Protein 9MF1 (pdb70)

Organism: Homo sapiens (NCBI:txid9606)

Solvent-accessible surface area: 9883 Å² total; per-residue (Å²): 138,119,95,45,16,63,0,0,0,5,10,25,74,60,1,15,17,20,15,0,0,21,10,9,39,60,128,106,107,16,158,147,47,66,108,88,84,26,58,29,40,112,47,146,30,154,1,87,129,87,49,4,12,1,5,0,0,0,11,21,41,188,60,143,142,41,81,69,40,56,120,22,11,143,57,0,47,0,0,0,0,1,0,2,0,25,51,83,197,1,17,99,65,0,110,81,32,26,98,66,4,101,138,38,65,177,50,94,104,13,17,7,0,0,0,0,3,56,19,40,70,158,180,104,87,96,0,69,109,112,55,0,54,44,5,4,158,112,37,105,19,37,24,43,23,0,0,3,27,136,54,112,129,1,50,61,0,0,43,14,0,0,105,50,6,23,114,94,73,131,93,60,83,117,73,166,132,125

Sequence (178 aa):
LSREYKLVMLGAGGVGKSAMTMQFISHRFPEDHDPTIEDAYKIRIRIDDEPANLDILDTAGQAEFTAMRDQYMRAGEGFIICYSITDRRSFHEEVREFKQLIYRVRRTDDTPVVLVGNKSDLKQLRQVTKEEGLALAREFSCPFFETSAAYRYYIDDVFHALVREIRRKEKEAVLAMEK

Secondary structure (DSSP, 8-state):
--SEEEEEEEE-TTSSHHHHHHHHHHS---SS--TT--EEEEEEEEETTEEEEEEEEE---S-S--HHHHHHHHH-SEEEEEEETT-HHHHHHHHHHHHHHHHHHS-S-S-EEEEEE-TT-GGG--S-HHHHHHHHHHHT--EEE-BTTTTBSHHHHHHHHHHHHHHHHHHHHHHHH-

Radius of gyration: 15.67 Å; Cα contacts (8 Å, |Δi|>4): 318; chains: 1; bounding box: 30×40×47 Å

B-factor: mean 38.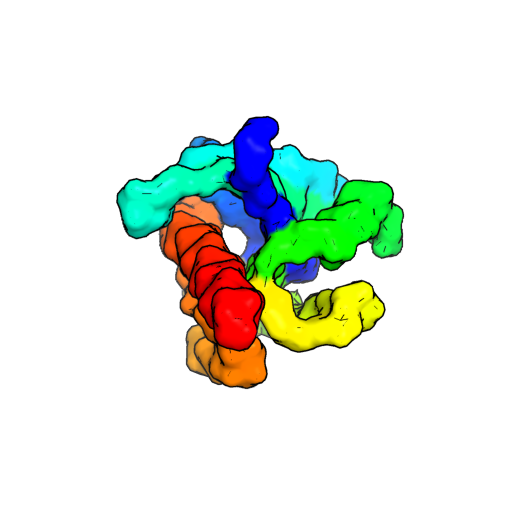15, std 15.59, range [15.24, 119.91]

Nearest PDB structures (foldseek):
  5wds-assembly1_A  TM=9.841E-01  e=2.269E-24  Choanoflagellata
  2ery-assembly2_B  TM=9.555E-01  e=2.517E-23  Homo sapiens
  1u90-assembly2_B  TM=9.621E-01  e=6.776E-22  Saguinus oedipus
  2fn4-assembly1_A  TM=9.456E-01  e=8.729E-22  Homo sapiens
  8fji-assembly1_B  TM=9.510E-01  e=1.056E-21  Homo sapiens

InterPro domains:
  IPR001806 Small GTPase [PF00071] (23-183)
  IPR001806 Small GTPase [PS51421] (17-219)
  IPR001806 Small GTPase [SM00174] (24-185)
  IPR005225 Small GTP-binding domain [TIGR00231] (20-176)
  IPR020849 Small GTPase, Ras-type [PTHR24070] (21-198)
  IPR027417 P-loop containing nucleoside triphosphate hydrolase [G3DSA:3.40.50.300] (18-190)
  IPR027417 P-loop containing nucleoside triphosphate hydrolase [SSF52540] (20-205)

GO terms:
  GO:0005525 GTP binding (F, IDA)
  GO:0003924 GTPase activity (F, IDA)
  GO:0007265 Ras protein signal transduction (P, IDA)
  GO:0005516 calmodulin binding (F, TAS)
  GO:0007165 signal transduction (P, TAS)
  GO:0005515 protein binding (F, IPI)

Structure (mmCIF, N/CA/C/O backbone):
data_9MF1
#
_entry.id   9MF1
#
_cell.length_a   35.577
_cell.length_b   66.155
_cell.length_c   124.717
_cell.angle_alpha   90.00
_cell.angle_beta   90.00
_cell.angle_gamma   90.00
#
_symmetry.space_group_name_H-M   'P 2 21 21'
#
loop_
_entity.id
_entity.type
_entity.pdbx_description
1 polymer 'GTP-binding protein Rit1'
2 non-polymer "GUANOSINE-5'-DIPHOSPHATE"
3 non-polymer 'MAGNESIUM ION'
4 non-polymer GLYCEROL
5 water water
#
loop_
_atom_site.group_PDB
_atom_site.id
_atom_site.type_symbol
_atom_site.label_atom_id
_atom_site.label_alt_id
_atom_site.label_comp_id
_atom_site.label_asym_id
_atom_site.label_entity_id
_atom_site.label_seq_id
_atom_site.pdbx_PDB_ins_code
_atom_site.Cartn_x
_atom_site.Cartn_y
_atom_site.Cartn_z
_atom_site.occupancy
_atom_site.B_iso_or_equiv
_atom_site.auth_seq_id
_atom_site.auth_comp_id
_atom_site.auth_asym_id
_atom_site.auth_atom_id
_atom_site.pdbx_PDB_model_num
ATOM 1 N N . LEU A 1 18 ? -8.140 41.154 -21.201 1.00 84.04 18 LEU A N 1
ATOM 2 C CA . LEU A 1 18 ? -8.678 39.986 -20.512 1.00 85.20 18 LEU A CA 1
ATOM 3 C C .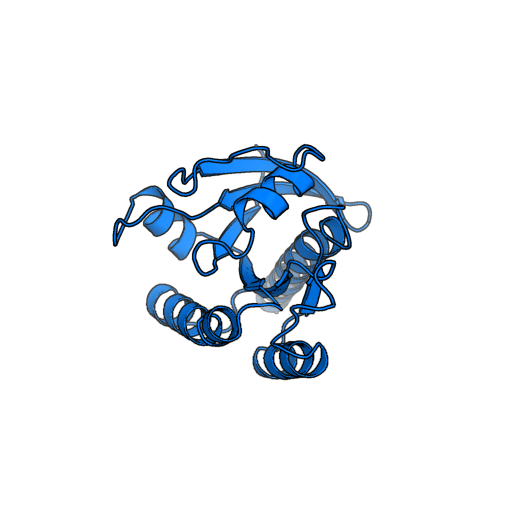 LEU A 1 18 ? -8.094 39.831 -19.113 1.00 85.86 18 LEU A C 1
ATOM 4 O O . LEU A 1 18 ? -7.364 38.877 -18.839 1.00 90.46 18 LEU A O 1
ATOM 9 N N . SER A 1 19 ? -8.425 40.779 -18.239 1.00 87.66 19 SER A N 1
ATOM 10 C CA . SER A 1 19 ? -8.022 40.760 -16.826 1.00 76.23 19 SER A CA 1
ATOM 11 C C . SER A 1 19 ? -6.494 40.710 -16.782 1.00 67.60 19 SER A C 1
ATOM 12 O O . SER A 1 19 ? -5.843 41.546 -17.427 1.00 84.09 19 SER A O 1
ATOM 15 N N . ARG A 1 20 ? -5.889 39.772 -16.057 1.00 55.13 20 ARG A N 1
ATOM 16 C CA . ARG A 1 20 ? -4.438 39.646 -15.962 1.00 46.08 20 ARG A CA 1
ATOM 17 C C . ARG A 1 20 ? -4.018 38.390 -16.717 1.00 46.03 20 ARG A C 1
ATOM 18 O O . ARG A 1 20 ? -4.217 37.271 -16.232 1.00 59.18 20 ARG A O 1
ATOM 26 N N . GLU A 1 21 ? -3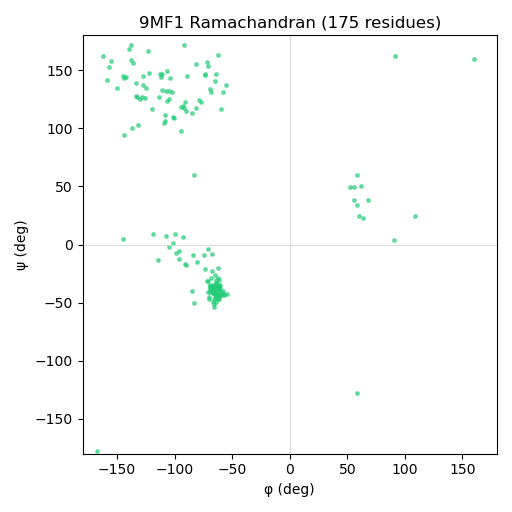.444 38.577 -17.902 1.00 23.11 21 GLU A N 1
ATOM 27 C CA . GLU A 1 21 ? -3.061 37.465 -18.759 1.00 31.88 21 GLU A CA 1
ATOM 28 C C . GLU A 1 21 ? -1.643 37.006 -18.443 1.00 28.68 21 GLU A C 1
ATOM 29 O O . GLU A 1 21 ? -0.775 37.816 -18.106 1.00 37.18 21 GLU A O 1
ATOM 35 N N . TYR A 1 22 ? -1.419 35.698 -18.550 1.00 34.91 22 TYR A N 1
ATOM 36 C CA . TYR A 1 22 ? -0.092 35.107 -18.412 1.00 36.21 22 TYR A CA 1
ATOM 37 C C . TYR A 1 22 ? 0.440 34.820 -19.812 1.00 31.16 22 TYR A C 1
ATOM 38 O O . TYR A 1 22 ? -0.051 33.915 -20.495 1.00 25.24 22 TYR A O 1
ATOM 47 N N . LYS A 1 23 ? 1.435 35.592 -20.241 1.00 31.18 23 LYS A N 1
ATOM 48 C CA . LYS A 1 23 ? 2.063 35.371 -21.538 1.00 31.86 23 LYS A CA 1
ATOM 49 C C . LYS A 1 23 ? 3.012 34.181 -21.448 1.00 28.30 23 LYS A C 1
ATOM 50 O O . LYS A 1 23 ? 3.933 34.175 -20.625 1.00 30.46 23 LYS A O 1
ATOM 56 N N . LEU A 1 24 ? 2.782 33.176 -22.291 1.00 27.88 24 LEU A N 1
ATOM 57 C CA . LEU A 1 24 ? 3.609 31.982 -22.356 1.00 25.91 24 LEU A CA 1
ATOM 58 C C . LEU A 1 24 ? 4.156 31.827 -23.767 1.00 34.45 24 LEU A C 1
ATOM 59 O O . LEU A 1 24 ? 3.505 32.201 -24.747 1.00 28.55 24 LEU A O 1
ATOM 64 N N . VAL A 1 25 ? 5.360 31.270 -23.866 1.00 32.73 25 VAL A N 1
ATOM 65 C CA . VAL A 1 25 ? 6.064 31.150 -25.137 1.00 30.78 25 VAL A CA 1
ATOM 66 C C . VAL A 1 25 ? 6.450 29.694 -25.358 1.00 26.75 25 VAL A C 1
ATOM 67 O O . VAL A 1 25 ? 7.090 29.077 -24.497 1.00 20.09 25 VAL A O 1
ATOM 71 N N . MET A 1 26 ? 6.064 29.150 -26.509 1.00 25.08 26 MET A N 1
ATOM 72 C CA . MET A 1 26 ? 6.477 27.812 -26.912 1.00 23.28 26 MET A CA 1
ATOM 73 C C . MET A 1 26 ? 7.780 27.913 -27.695 1.00 23.92 26 MET A C 1
ATOM 74 O O . MET A 1 26 ? 7.813 28.502 -28.780 1.00 23.18 26 MET A O 1
ATOM 79 N N . LEU A 1 27 ? 8.848 27.348 -27.144 1.00 25.00 27 LEU A N 1
ATOM 80 C CA . LEU A 1 27 ? 10.146 27.317 -27.798 1.00 28.59 27 LEU A CA 1
ATOM 81 C C . LEU A 1 27 ? 10.507 25.885 -28.168 1.00 24.88 27 LEU A C 1
ATOM 82 O O . LEU A 1 27 ? 10.154 24.935 -27.464 1.00 25.88 27 LEU A O 1
ATOM 87 N N . GLY A 1 28 ? 11.210 25.740 -29.279 1.00 22.12 28 GLY A N 1
ATOM 88 C CA . GLY A 1 28 ? 11.640 24.433 -29.726 1.00 21.64 28 GLY A CA 1
ATOM 89 C C . GLY A 1 28 ? 11.981 24.438 -31.193 1.00 25.91 28 GLY A C 1
ATOM 90 O O . GLY A 1 28 ? 11.558 25.304 -31.961 1.00 25.76 28 GLY A O 1
ATOM 91 N N . ALA A 1 29 ? 12.766 23.436 -31.584 1.00 21.91 29 ALA A N 1
ATOM 92 C CA . ALA A 1 29 ? 13.154 23.277 -32.976 1.00 25.16 29 ALA A CA 1
ATOM 93 C C . ALA A 1 29 ? 11.930 23.044 -33.856 1.00 29.88 29 ALA A C 1
ATOM 94 O O . ALA A 1 29 ? 10.840 22.709 -33.382 1.00 39.35 29 ALA A O 1
ATOM 96 N N . GLY A 1 30 ? 12.124 23.226 -35.159 1.00 28.37 30 GLY A N 1
ATOM 97 C CA . GLY A 1 30 ? 11.047 22.983 -36.102 1.00 22.77 30 GLY A CA 1
ATOM 98 C C . GLY A 1 30 ? 10.731 21.503 -36.188 1.00 36.97 30 GLY A C 1
ATOM 99 O O . GLY A 1 30 ? 11.635 20.663 -36.283 1.00 29.16 30 GLY A O 1
ATOM 100 N N . GLY A 1 31 ? 9.443 21.172 -36.142 1.00 24.72 31 GLY A N 1
ATOM 101 C CA . GLY A 1 31 ? 9.000 19.803 -36.291 1.00 22.63 31 GLY A CA 1
ATOM 102 C C . GLY A 1 31 ? 8.887 19.007 -35.010 1.00 23.51 31 GLY A C 1
ATOM 103 O O . GLY A 1 31 ? 8.583 17.809 -35.075 1.00 28.06 31 GLY A O 1
ATOM 104 N N . VAL A 1 32 ? 9.116 19.623 -33.847 1.00 21.28 32 VAL A N 1
ATOM 105 C CA . VAL A 1 32 ? 9.016 18.883 -32.592 1.00 20.17 32 VAL A CA 1
ATOM 106 C C . VAL A 1 32 ? 7.575 18.736 -32.121 1.00 30.34 32 VAL A C 1
ATOM 107 O O . VAL A 1 32 ? 7.302 17.913 -31.237 1.00 23.04 32 VAL A O 1
ATOM 111 N N . GLY A 1 33 ? 6.649 19.502 -32.680 1.00 29.71 33 GLY A N 1
ATOM 112 C CA . GLY A 1 33 ? 5.254 19.423 -32.321 1.00 26.26 33 GLY A CA 1
ATOM 113 C C . GLY A 1 33 ? 4.704 20.595 -31.526 1.00 35.83 33 GLY A C 1
ATOM 114 O O . GLY A 1 33 ? 3.711 20.414 -30.811 1.00 25.25 33 GLY A O 1
ATOM 115 N N . LYS A 1 34 ? 5.309 21.783 -31.630 1.00 33.68 34 LYS A N 1
ATOM 116 C CA . LYS A 1 34 ? 4.842 22.925 -30.849 1.00 26.66 34 LYS A CA 1
ATOM 117 C C . LYS A 1 34 ? 3.412 23.303 -31.219 1.00 31.02 34 LYS A C 1
ATOM 118 O O . LYS A 1 34 ? 2.587 23.578 -30.339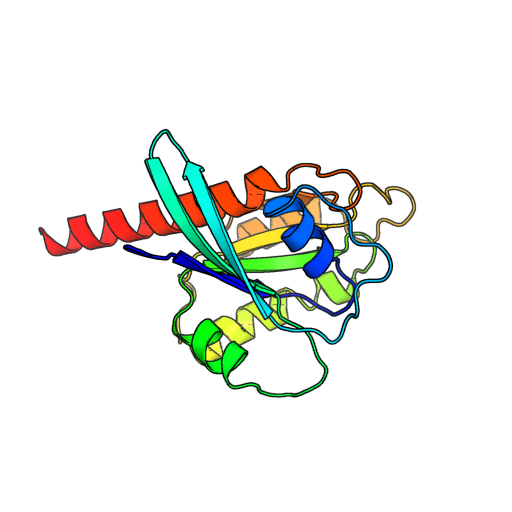 1.00 21.55 34 LYS A O 1
ATOM 124 N N . SER A 1 35 ? 3.095 23.315 -32.516 1.00 22.36 35 SER A N 1
ATOM 125 C CA . SER A 1 35 ? 1.741 23.659 -32.936 1.00 28.26 35 SER A CA 1
ATOM 126 C C . SER A 1 35 ? 0.744 22.578 -32.534 1.00 30.72 35 SER A C 1
ATOM 127 O O . SER A 1 35 ? -0.376 22.886 -32.109 1.00 28.17 35 SER A O 1
ATOM 130 N N . ALA A 1 36 ? 1.132 21.306 -32.658 1.00 27.26 36 ALA A N 1
ATOM 131 C CA . ALA A 1 36 ? 0.232 20.217 -32.292 1.00 26.96 36 ALA A CA 1
ATOM 132 C C . ALA A 1 36 ? -0.119 20.265 -30.809 1.00 32.31 36 ALA A C 1
ATOM 133 O O . ALA A 1 36 ? -1.290 20.131 -30.432 1.00 27.76 36 ALA A O 1
ATOM 135 N N . MET A 1 37 ? 0.887 20.460 -29.948 1.00 26.62 37 MET A N 1
ATOM 136 C CA . MET A 1 37 ? 0.623 20.574 -28.515 1.00 26.68 37 MET A CA 1
ATOM 137 C C . MET A 1 37 ? -0.265 21.771 -28.203 1.00 27.86 37 MET A C 1
ATOM 138 O O . MET A 1 37 ? -1.146 21.690 -27.339 1.00 31.42 37 MET A O 1
ATOM 143 N N . THR A 1 38 ? -0.043 22.894 -28.889 1.00 20.87 38 THR A N 1
ATOM 144 C CA . THR A 1 38 ? -0.834 24.093 -2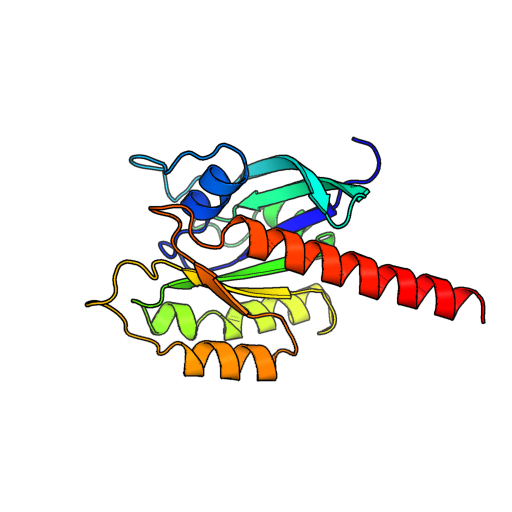8.631 1.00 26.70 38 THR A CA 1
ATOM 145 C C . THR A 1 38 ? -2.290 23.889 -29.034 1.00 28.92 38 THR A C 1
ATOM 146 O O . THR A 1 38 ? -3.207 24.173 -28.252 1.00 25.70 38 THR A O 1
ATOM 150 N N . MET A 1 39 ? -2.522 23.395 -30.254 1.00 26.59 39 MET A N 1
ATOM 151 C CA . MET A 1 39 ? -3.889 23.167 -30.712 1.00 28.54 39 MET A CA 1
ATOM 152 C C . MET A 1 39 ? -4.599 22.137 -29.842 1.00 29.52 39 MET A C 1
ATOM 153 O O . MET A 1 39 ? -5.800 22.262 -29.577 1.00 32.33 39 MET A O 1
ATOM 158 N N . GLN A 1 40 ? -3.872 21.113 -29.386 1.00 23.24 40 GLN A N 1
ATOM 159 C CA . GLN A 1 40 ? -4.472 20.116 -28.504 1.00 29.92 40 GLN A CA 1
ATOM 160 C C . GLN A 1 40 ? -4.846 20.725 -27.161 1.00 34.51 40 GLN A C 1
ATOM 161 O O . GLN A 1 40 ? -5.892 20.393 -26.589 1.00 33.73 40 GLN A O 1
ATOM 167 N N . PHE A 1 41 ? -4.006 21.623 -26.645 1.00 30.37 41 PHE A N 1
ATOM 168 C CA . PHE A 1 41 ? -4.293 22.258 -25.365 1.00 32.30 41 PHE A CA 1
ATOM 169 C C . PHE A 1 41 ? -5.535 23.137 -25.447 1.00 30.77 41 PHE A C 1
ATOM 170 O O . PHE A 1 41 ? -6.416 23.067 -24.583 1.00 31.92 41 PHE A O 1
ATOM 178 N N . ILE A 1 42 ? -5.628 23.965 -26.488 1.00 21.70 42 ILE A N 1
ATOM 179 C CA . ILE A 1 42 ? -6.675 24.978 -26.546 1.00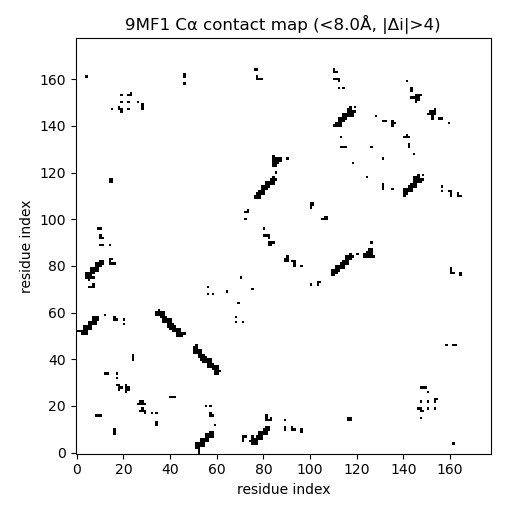 28.37 42 ILE A CA 1
ATOM 180 C C . ILE A 1 42 ? -7.953 24.498 -27.226 1.00 39.33 42 ILE A C 1
ATOM 181 O O . ILE A 1 42 ? -9.008 25.120 -27.040 1.00 30.75 42 ILE A O 1
ATOM 186 N N . SER A 1 43 ? -7.899 23.413 -28.000 1.00 28.26 43 SER A N 1
ATOM 187 C CA . SER A 1 43 ? -9.069 22.984 -28.753 1.00 34.47 43 SER A CA 1
ATOM 188 C C . SER A 1 43 ? -9.220 21.474 -28.882 1.00 29.82 43 SER A C 1
ATOM 189 O O . SER A 1 43 ? -10.134 21.031 -29.585 1.00 37.93 43 SER A O 1
ATOM 192 N N . HIS A 1 44 ? -8.365 20.675 -28.239 1.00 39.43 44 HIS A N 1
ATOM 193 C CA . HIS A 1 44 ? -8.481 19.213 -28.256 1.00 39.84 44 HIS A CA 1
ATOM 194 C C . HIS A 1 44 ? -8.486 18.666 -29.682 1.00 35.33 44 HIS A C 1
ATOM 195 O O . HIS A 1 44 ? -9.208 17.720 -30.002 1.00 42.08 44 HIS A O 1
ATOM 202 N N . ARG A 1 45 ? -7.673 19.265 -30.548 1.00 37.62 45 ARG A N 1
ATOM 203 C CA . ARG A 1 45 ? -7.611 18.875 -31.949 1.00 41.83 45 ARG A CA 1
ATOM 204 C C . ARG A 1 45 ? -6.161 18.652 -32.349 1.00 50.50 45 ARG A C 1
ATOM 205 O O . ARG A 1 45 ? -5.316 19.530 -32.152 1.00 43.89 45 ARG A O 1
ATOM 213 N N . PHE A 1 46 ? -5.875 17.468 -32.891 1.00 50.57 46 PHE A N 1
ATOM 214 C CA . PHE A 1 46 ? -4.562 17.179 -33.450 1.00 38.79 46 PHE A CA 1
ATOM 215 C C . PHE A 1 46 ? -4.541 17.680 -34.887 1.00 38.23 46 PHE A C 1
ATOM 216 O O . PHE A 1 46 ? -5.273 17.138 -35.729 1.00 51.80 46 PHE A O 1
ATOM 224 N N . PRO A 1 47 ? -3.743 18.696 -35.213 1.00 47.17 47 PRO A N 1
ATOM 225 C CA . PRO A 1 47 ? -3.858 19.333 -36.529 1.00 46.17 47 PRO A CA 1
ATOM 226 C C . PRO A 1 47 ? -3.505 18.388 -37.666 1.00 61.51 47 PRO A C 1
ATOM 227 O O . PRO A 1 47 ? -2.642 17.517 -37.541 1.00 60.69 47 PRO A O 1
ATOM 231 N N . GLU A 1 48 ? -4.194 18.574 -38.789 1.00 67.23 48 GLU A N 1
ATOM 232 C CA . GLU A 1 48 ? -3.925 17.857 -40.030 1.00 59.70 48 GLU A CA 1
ATOM 233 C C . GLU A 1 48 ? -3.288 18.841 -41.004 1.00 73.50 48 GLU A C 1
ATOM 234 O O . GLU A 1 48 ? -3.949 19.777 -41.469 1.00 92.32 48 GLU A O 1
ATOM 240 N N . ASP A 1 49 ? -2.004 18.633 -41.301 1.00 64.50 49 ASP A N 1
ATOM 241 C CA . ASP A 1 49 ? -1.244 19.477 -42.224 1.00 69.42 49 ASP A CA 1
ATOM 242 C C . ASP A 1 49 ? -1.226 20.933 -41.752 1.00 63.68 49 ASP A C 1
ATOM 243 O O . ASP A 1 49 ? -1.676 21.850 -42.444 1.00 70.98 49 ASP A O 1
ATOM 248 N N . HIS A 1 50 ? -0.693 21.129 -40.548 1.00 56.82 50 HIS A N 1
ATOM 249 C CA . HIS A 1 50 ? -0.529 22.468 -39.997 1.00 58.88 50 HIS A CA 1
ATOM 250 C C . HIS A 1 50 ? 0.703 23.117 -40.617 1.00 64.59 50 HIS A C 1
ATOM 251 O O . HIS A 1 50 ? 1.804 22.559 -40.552 1.00 58.06 50 HIS A O 1
ATOM 258 N N . ASP A 1 51 ? 0.513 24.284 -41.219 1.00 55.64 51 ASP A N 1
ATOM 259 C CA . ASP A 1 51 ? 1.596 25.004 -41.875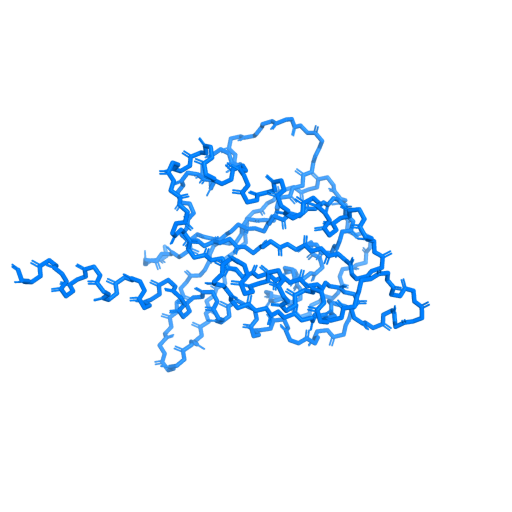 1.00 47.77 51 ASP A CA 1
ATOM 260 C C . ASP A 1 51 ? 2.699 25.318 -40.869 1.00 44.78 51 ASP A C 1
ATOM 261 O O . ASP A 1 51 ? 2.457 26.066 -39.910 1.00 56.05 51 ASP A O 1
ATOM 266 N N . PRO A 1 52 ? 3.910 24.780 -41.045 1.00 49.26 52 PRO A N 1
ATOM 267 C CA . PRO A 1 52 ? 4.972 24.992 -40.048 1.00 47.75 52 PRO A CA 1
ATOM 268 C C . PRO A 1 52 ? 5.529 26.407 -40.011 1.00 39.32 52 PRO A C 1
ATOM 269 O O . PRO A 1 52 ? 6.370 26.693 -39.152 1.00 48.02 52 PRO A O 1
ATOM 273 N N . THR A 1 53 ? 5.097 27.302 -40.901 1.00 43.45 53 THR A N 1
ATOM 274 C CA . THR A 1 53 ? 5.598 28.670 -40.921 1.00 41.53 53 THR A CA 1
ATOM 275 C C . THR A 1 53 ? 4.700 29.654 -40.180 1.00 50.52 53 THR A C 1
ATOM 276 O O . THR A 1 53 ? 5.078 30.820 -40.034 1.00 43.38 53 THR A O 1
ATOM 280 N N . ILE A 1 54 ? 3.534 29.221 -39.709 1.00 38.00 54 ILE A N 1
ATOM 281 C CA . ILE A 1 54 ? 2.593 30.123 -39.052 1.00 37.87 54 ILE A CA 1
ATOM 282 C C . ILE A 1 54 ? 3.002 30.322 -37.600 1.00 38.68 54 ILE A C 1
ATOM 283 O O . ILE A 1 54 ? 3.020 29.373 -36.809 1.00 38.57 54 ILE A O 1
ATOM 288 N N . GLU A 1 55 ? 3.331 31.560 -37.250 1.00 33.01 55 GLU A N 1
ATOM 289 C CA . GLU A 1 55 ? 3.543 31.966 -35.869 1.00 32.60 55 GLU A CA 1
ATOM 290 C C . GLU A 1 55 ? 2.338 32.778 -35.417 1.00 36.17 55 GLU A C 1
ATOM 291 O O . GLU A 1 55 ? 1.894 33.682 -36.132 1.00 31.54 55 GLU A O 1
ATOM 297 N N . ASP A 1 56 ? 1.804 32.451 -34.242 1.00 25.99 56 ASP A N 1
ATOM 298 C CA . ASP A 1 56 ? 0.622 33.144 -33.751 1.00 35.03 56 ASP A CA 1
ATOM 299 C C . ASP A 1 56 ? 0.477 32.901 -32.258 1.00 35.90 56 ASP A C 1
ATOM 300 O O . ASP A 1 56 ? 1.068 31.973 -31.698 1.00 29.74 56 ASP A O 1
ATOM 305 N N . ALA A 1 57 ? -0.316 33.758 -31.622 1.00 25.80 57 ALA A N 1
ATOM 306 C CA . ALA A 1 57 ? -0.619 33.666 -30.203 1.00 26.30 57 ALA A CA 1
ATOM 307 C C . ALA A 1 57 ? -2.080 33.274 -30.015 1.00 33.13 57 ALA A C 1
ATOM 308 O O . ALA A 1 57 ? -2.949 33.651 -30.807 1.00 22.03 57 ALA A O 1
ATOM 310 N N . TYR A 1 58 ? -2.345 32.507 -28.959 1.00 33.40 58 TYR A N 1
ATOM 311 C CA . TYR A 1 58 ? -3.661 31.935 -28.715 1.00 28.38 58 TYR A CA 1
ATOM 312 C C . TYR A 1 58 ? -4.052 32.141 -27.260 1.00 32.62 58 TYR A C 1
ATOM 313 O O . TYR A 1 58 ? -3.225 31.987 -26.357 1.00 29.64 58 TYR A O 1
ATOM 322 N N . LYS A 1 59 ? -5.317 32.486 -27.041 1.00 28.86 59 LYS A N 1
ATOM 323 C CA . LYS A 1 59 ? -5.838 32.765 -25.711 1.00 29.05 59 LYS A CA 1
ATOM 324 C C . LYS A 1 59 ? -6.678 31.596 -25.213 1.00 31.99 59 LYS A C 1
ATOM 325 O O . LYS A 1 59 ? -7.400 30.960 -25.987 1.00 29.61 59 LYS A O 1
ATOM 331 N N . ILE A 1 60 ? -6.579 31.319 -23.917 1.00 23.15 60 ILE A N 1
ATOM 332 C CA . ILE A 1 60 ? -7.364 30.260 -23.296 1.00 33.15 60 ILE A CA 1
ATOM 333 C C . ILE A 1 60 ? -7.438 30.544 -21.804 1.00 28.08 60 ILE A C 1
ATOM 334 O O . ILE A 1 60 ? -6.472 31.013 -21.196 1.00 24.86 60 ILE A O 1
ATOM 339 N N . ARG A 1 61 ? -8.602 30.278 -21.223 1.00 28.66 61 ARG A N 1
ATOM 340 C CA . ARG A 1 61 ? -8.827 30.426 -19.793 1.00 28.02 61 ARG A CA 1
ATOM 341 C C . ARG A 1 61 ? -8.996 29.043 -19.181 1.00 30.85 61 ARG A C 1
ATOM 342 O O . ARG A 1 61 ? -9.738 28.211 -19.713 1.00 33.95 61 ARG A O 1
ATOM 350 N N . ILE A 1 62 ? -8.301 28.805 -18.069 1.00 32.39 62 ILE A N 1
ATOM 351 C CA . ILE A 1 62 ? -8.253 27.506 -17.405 1.00 23.66 62 ILE A CA 1
ATOM 352 C C . ILE A 1 62 ? -8.307 27.696 -15.892 1.00 36.58 62 ILE A C 1
ATOM 353 O O . ILE A 1 62 ? -8.187 28.808 -15.377 1.00 39.14 62 ILE A O 1
ATOM 358 N N . ARG A 1 63 ? -8.508 26.586 -15.180 1.00 37.25 63 ARG A N 1
ATOM 359 C CA . ARG A 1 63 ? -8.533 26.561 -13.719 1.00 43.45 63 ARG A CA 1
ATOM 360 C C . ARG A 1 63 ? -7.430 25.635 -13.222 1.00 48.77 63 ARG A C 1
ATOM 361 O O . ARG A 1 63 ? -7.459 24.432 -13.501 1.00 57.86 63 ARG A O 1
ATOM 369 N N . ILE A 1 64 ? -6.458 26.194 -12.503 1.00 56.18 64 ILE A N 1
ATOM 370 C CA . ILE A 1 64 ? -5.446 25.420 -11.788 1.00 33.84 64 ILE A CA 1
ATOM 371 C C . ILE A 1 64 ? -5.653 25.628 -10.295 1.00 48.71 64 ILE A C 1
ATOM 372 O O . ILE A 1 64 ? -5.707 26.771 -9.825 1.00 53.62 64 ILE A O 1
ATOM 377 N N . ASP A 1 65 ? -5.760 24.523 -9.556 1.00 47.20 65 ASP A N 1
ATOM 378 C CA . ASP A 1 65 ? -5.914 24.543 -8.101 1.00 45.51 65 ASP A CA 1
ATOM 379 C C . ASP A 1 65 ? -7.065 25.455 -7.682 1.00 46.16 65 ASP A C 1
ATOM 380 O O . ASP A 1 65 ? -6.927 26.317 -6.810 1.00 50.76 65 ASP A O 1
ATOM 385 N N . ASP A 1 66 ? -8.214 25.260 -8.332 1.00 57.69 66 ASP A N 1
ATOM 386 C CA . ASP A 1 66 ? -9.451 25.990 -8.054 1.00 58.25 66 ASP A CA 1
ATOM 387 C C . ASP A 1 66 ? -9.305 27.497 -8.249 1.00 46.79 66 ASP A C 1
ATOM 388 O O . ASP A 1 66 ? -10.055 28.276 -7.652 1.00 66.83 66 ASP A O 1
ATOM 393 N N . GLU A 1 67 ? -8.355 27.933 -9.074 1.00 48.27 67 GLU A N 1
ATOM 394 C CA . GLU A 1 67 ? -8.167 29.350 -9.345 1.00 45.51 67 GLU A CA 1
ATOM 395 C C . GLU A 1 67 ? -8.013 29.548 -10.848 1.00 40.45 67 GLU A C 1
ATOM 396 O O . GLU A 1 67 ? -7.179 28.876 -11.480 1.00 33.84 67 GLU A O 1
ATOM 402 N N . PRO A 1 68 ? -8.786 30.442 -11.454 1.00 45.35 68 PRO A N 1
ATOM 403 C CA . PRO A 1 68 ? -8.707 30.632 -12.904 1.00 34.30 68 PRO A CA 1
ATOM 404 C C . PRO A 1 68 ? -7.541 31.525 -13.307 1.00 33.04 68 PRO A C 1
ATOM 405 O O . PRO A 1 68 ? -7.055 32.357 -12.538 1.00 36.67 68 PRO A O 1
ATOM 409 N N . ALA A 1 69 ? -7.102 31.335 -14.550 1.00 27.91 69 ALA A N 1
ATOM 410 C CA . ALA A 1 69 ? -6.000 32.107 -15.110 1.00 33.79 69 ALA A CA 1
ATOM 411 C C . ALA A 1 69 ? -6.197 32.240 -16.612 1.00 36.65 69 ALA A C 1
ATOM 412 O O . ALA A 1 69 ? -6.522 31.259 -17.286 1.00 30.53 69 ALA A O 1
ATOM 414 N N . ASN A 1 70 ? -6.007 33.451 -17.128 1.00 35.12 70 ASN A N 1
ATOM 415 C CA . ASN A 1 70 ? -6.077 33.702 -18.562 1.00 27.56 70 ASN A CA 1
ATOM 416 C C . ASN A 1 70 ? -4.683 33.548 -19.154 1.00 37.24 70 ASN A C 1
ATOM 417 O O . ASN A 1 70 ? -3.743 34.225 -18.724 1.00 35.46 70 ASN A O 1
ATOM 422 N N . LEU A 1 71 ? -4.547 32.658 -20.130 1.00 28.71 71 LEU A N 1
ATOM 423 C CA . LEU A 1 71 ? -3.264 32.381 -20.754 1.00 32.48 71 LEU A CA 1
ATOM 424 C C . LEU A 1 71 ? -3.214 32.988 -22.150 1.00 34.89 71 LEU A C 1
ATOM 425 O O . LEU A 1 71 ? -4.234 33.111 -22.834 1.00 30.54 71 LEU A O 1
ATOM 430 N N . ASP A 1 72 ? -2.005 33.371 -22.557 1.00 26.34 72 ASP A N 1
ATOM 431 C CA . ASP A 1 72 ? -1.737 33.940 -23.878 1.00 32.11 72 ASP A CA 1
ATOM 432 C C . ASP A 1 72 ? -0.457 33.273 -24.372 1.00 31.37 72 ASP A C 1
ATOM 433 O O . ASP A 1 72 ? 0.644 33.656 -23.966 1.00 24.89 72 ASP A O 1
ATOM 438 N N . ILE A 1 73 ? -0.605 32.280 -25.246 1.00 25.88 73 ILE A N 1
ATOM 439 C CA . ILE A 1 73 ? 0.470 31.359 -25.602 1.00 30.67 73 ILE A CA 1
ATOM 440 C C . ILE A 1 73 ? 0.956 31.688 -27.006 1.00 35.25 73 ILE A C 1
ATOM 441 O O . ILE A 1 73 ? 0.168 31.682 -27.959 1.00 28.37 73 ILE A O 1
ATOM 446 N N . LEU A 1 74 ? 2.255 31.955 -27.141 1.00 24.21 74 LEU A N 1
ATOM 447 C CA . LEU A 1 74 ? 2.860 32.216 -28.441 1.00 24.04 74 LEU A CA 1
ATOM 448 C C . LEU A 1 74 ? 3.434 30.922 -29.002 1.00 26.59 74 LEU A C 1
ATOM 449 O O . LEU A 1 74 ? 4.343 30.328 -28.409 1.00 26.25 74 LEU A O 1
ATOM 454 N N . ASP A 1 75 ? 2.910 30.496 -30.147 1.00 19.70 75 ASP A N 1
ATOM 455 C CA . ASP A 1 75 ? 3.423 29.328 -30.856 1.00 27.61 75 ASP A CA 1
ATOM 456 C C . ASP A 1 75 ? 4.427 29.827 -31.887 1.00 30.94 75 ASP A C 1
ATOM 457 O O . ASP A 1 75 ? 4.048 30.268 -32.975 1.00 27.38 75 ASP A O 1
ATOM 462 N N . THR A 1 76 ? 5.711 29.765 -31.541 1.00 20.74 76 THR A N 1
ATOM 463 C CA . THR A 1 76 ? 6.748 30.300 -32.412 1.00 26.30 76 THR A CA 1
ATOM 464 C C . THR A 1 76 ? 6.961 29.393 -33.618 1.00 31.56 76 THR A C 1
ATOM 465 O O . THR A 1 76 ? 6.833 28.169 -33.535 1.00 27.09 76 THR A O 1
ATOM 469 N N . ALA A 1 77 ? 7.296 30.010 -34.745 1.00 29.43 77 ALA A N 1
ATOM 470 C CA . ALA A 1 77 ? 7.511 29.294 -35.998 1.00 39.36 77 ALA A CA 1
ATOM 471 C C . ALA A 1 77 ? 8.172 30.253 -36.979 1.00 42.00 77 ALA A C 1
ATOM 472 O O . ALA A 1 77 ? 8.473 31.405 -36.648 1.00 48.69 77 ALA A O 1
ATOM 474 N N . GLY A 1 78 ? 8.394 29.767 -38.194 1.00 51.55 78 GLY A N 1
ATOM 475 C CA . GLY A 1 78 ? 8.925 30.588 -39.260 1.00 56.48 78 GLY A CA 1
ATOM 476 C C . GLY A 1 78 ? 10.442 30.551 -39.331 1.00 57.79 78 GLY A C 1
ATOM 477 O O . GLY A 1 78 ? 11.136 30.172 -38.388 1.00 55.09 78 GLY A O 1
ATOM 478 N N . GLN A 1 79 ? 10.957 30.966 -40.485 1.00 65.50 79 GLN A N 1
ATOM 479 C CA . GLN A 1 79 ? 12.388 30.959 -40.746 1.00 72.69 79 GLN A CA 1
ATOM 480 C C . GLN A 1 79 ? 13.023 32.336 -40.614 1.00 82.13 79 GLN A C 1
ATOM 481 O O . GLN A 1 79 ? 14.228 32.470 -40.845 1.00 88.84 79 GLN A O 1
ATOM 487 N N . ALA A 1 80 ? 12.251 33.358 -40.256 1.00 68.49 80 ALA A N 1
ATOM 488 C CA . ALA A 1 80 ? 12.823 34.678 -40.042 1.00 66.16 80 ALA A CA 1
ATOM 489 C C . ALA A 1 80 ? 13.600 34.714 -38.731 1.00 60.08 80 ALA A C 1
ATOM 490 O O . ALA A 1 80 ? 13.239 34.059 -37.749 1.00 52.39 80 ALA A O 1
ATOM 492 N N . GLU A 1 81 ? 14.685 35.491 -38.726 1.00 56.44 81 GLU A N 1
ATOM 493 C CA . GLU A 1 81 ? 15.515 35.582 -37.529 1.00 60.49 81 GLU A CA 1
ATOM 494 C C . GLU A 1 81 ? 14.792 36.317 -36.406 1.00 61.21 81 GLU A C 1
ATOM 495 O O . GLU A 1 81 ? 14.942 35.966 -35.230 1.00 55.80 81 GLU A O 1
ATOM 501 N N . PHE A 1 82 ? 13.996 37.331 -36.748 1.00 58.39 82 PHE A N 1
ATOM 502 C CA . PHE A 1 82 ? 13.313 38.151 -35.757 1.00 45.62 82 PHE A CA 1
ATOM 503 C C . PHE A 1 82 ? 11.919 38.512 -36.247 1.00 45.20 82 PHE A C 1
ATOM 504 O O . PHE A 1 82 ? 11.708 38.730 -37.443 1.00 40.51 82 PHE A O 1
ATOM 512 N N . THR A 1 83 ? 10.970 38.567 -35.314 1.00 37.44 83 THR A N 1
ATOM 513 C CA . THR A 1 83 ? 9.637 39.088 -35.583 1.00 41.38 83 THR A CA 1
ATOM 514 C C . THR A 1 83 ? 9.226 39.997 -34.434 1.00 29.17 83 THR A C 1
ATOM 515 O O . THR A 1 83 ? 9.723 39.877 -33.311 1.00 27.93 83 THR A O 1
ATOM 519 N N . ALA A 1 84 ? 8.302 40.914 -34.733 1.00 33.59 84 ALA A N 1
ATOM 520 C CA . ALA A 1 84 ? 7.770 41.790 -33.694 1.00 29.97 84 ALA A CA 1
ATOM 521 C C . ALA A 1 84 ? 7.080 40.988 -32.598 1.00 29.86 84 ALA A C 1
ATOM 522 O O . ALA A 1 84 ? 7.182 41.327 -31.413 1.00 32.85 84 ALA A O 1
ATOM 524 N N . MET A 1 85 ? 6.378 39.917 -32.976 1.00 26.74 85 MET A N 1
ATOM 525 C CA . MET A 1 85 ? 5.692 39.087 -31.990 1.00 31.97 85 MET A CA 1
ATOM 526 C C . MET A 1 85 ? 6.684 38.391 -31.071 1.00 25.26 85 MET A C 1
ATOM 527 O O . MET A 1 85 ? 6.558 38.457 -29.842 1.00 25.45 85 MET A O 1
ATOM 532 N N . ARG A 1 86 ? 7.677 37.711 -31.651 1.00 27.69 86 ARG A N 1
ATOM 533 C CA . ARG A 1 86 ? 8.661 37.004 -30.840 1.00 22.38 86 ARG A CA 1
ATOM 534 C C . ARG A 1 86 ? 9.436 37.967 -29.949 1.00 27.34 86 ARG A C 1
ATOM 535 O O . ARG A 1 86 ? 9.659 37.682 -28.767 1.00 29.14 86 ARG A O 1
ATOM 543 N N . ASP A 1 87 ? 9.845 39.118 -30.496 1.00 25.53 87 ASP A N 1
ATOM 544 C CA . ASP A 1 87 ? 10.585 40.096 -29.703 1.00 25.76 87 ASP A CA 1
ATOM 545 C C . ASP A 1 87 ? 9.799 40.516 -28.467 1.00 29.90 87 ASP A C 1
ATOM 546 O O . ASP A 1 87 ? 10.361 40.616 -27.369 1.00 32.50 87 ASP A O 1
ATOM 551 N N . GLN A 1 88 ? 8.496 40.756 -28.624 1.00 24.80 88 GLN A N 1
ATOM 552 C CA . GLN A 1 88 ? 7.680 41.195 -27.495 1.00 28.60 88 GLN A CA 1
ATOM 553 C C . GLN A 1 88 ? 7.493 40.076 -26.477 1.00 30.11 88 GLN A C 1
ATOM 554 O O . GLN A 1 88 ? 7.651 40.291 -25.269 1.00 26.82 88 GLN A O 1
ATOM 560 N N . TYR A 1 89 ? 7.155 38.871 -26.947 1.00 24.56 89 TYR A N 1
ATOM 561 C CA . TYR A 1 89 ? 6.877 37.771 -26.028 1.00 22.47 89 TYR A CA 1
ATOM 562 C C . TYR A 1 89 ? 8.142 37.255 -25.350 1.00 26.53 89 TYR A C 1
ATOM 563 O O . TYR A 1 89 ? 8.079 36.789 -24.207 1.00 23.44 89 TYR A O 1
ATOM 572 N N . MET A 1 90 ? 9.290 37.314 -26.033 1.00 24.47 90 MET A N 1
ATOM 573 C CA . MET A 1 90 ? 10.543 36.912 -25.399 1.00 26.25 90 MET A CA 1
ATOM 574 C C . MET A 1 90 ? 10.865 37.811 -24.211 1.00 36.00 90 MET A C 1
ATOM 575 O O . MET A 1 90 ? 11.410 37.350 -23.201 1.00 27.79 90 MET A O 1
ATOM 580 N N . ARG A 1 91 ? 10.529 39.099 -24.314 1.00 27.79 91 ARG A N 1
ATOM 581 C CA . ARG A 1 91 ? 10.830 40.076 -23.273 1.00 25.31 91 ARG A CA 1
ATOM 582 C C . ARG A 1 91 ? 9.773 40.105 -22.175 1.00 29.00 91 ARG A C 1
ATOM 583 O O . ARG A 1 91 ? 10.111 40.235 -20.993 1.00 35.57 91 ARG A O 1
ATOM 591 N N . ALA A 1 92 ? 8.496 39.990 -22.540 1.00 27.87 92 ALA A N 1
ATOM 592 C CA . ALA A 1 92 ? 7.402 40.111 -21.588 1.00 27.97 92 ALA A CA 1
ATOM 593 C C . ALA A 1 92 ? 6.856 38.770 -21.119 1.00 32.58 92 ALA A C 1
ATOM 594 O O . ALA A 1 92 ? 6.014 38.747 -20.215 1.00 36.61 92 ALA A O 1
ATOM 596 N N . GLY A 1 93 ? 7.306 37.663 -21.703 1.00 30.56 93 GLY A N 1
ATOM 597 C CA . GLY A 1 93 ? 6.761 36.370 -21.326 1.00 27.98 93 GLY A CA 1
ATOM 598 C C . GLY A 1 93 ? 7.094 36.026 -19.886 1.00 33.46 93 GLY A C 1
ATOM 599 O O . GLY A 1 93 ? 8.197 36.287 -19.400 1.00 28.97 93 GLY A O 1
ATOM 600 N N . GLU A 1 94 ? 6.122 35.432 -19.197 1.00 28.58 94 GLU A N 1
ATOM 601 C CA . GLU A 1 94 ? 6.296 35.034 -17.809 1.00 31.65 94 GLU A CA 1
ATOM 602 C C . GLU A 1 94 ? 6.686 33.573 -17.653 1.00 28.32 94 GLU A C 1
ATOM 603 O O . GLU A 1 94 ? 7.083 33.169 -16.555 1.00 21.09 94 GLU A O 1
ATOM 609 N N . GLY A 1 95 ? 6.584 32.780 -18.713 1.00 22.52 95 GLY A N 1
ATOM 610 C CA . GLY A 1 95 ? 6.949 31.379 -18.646 1.00 19.77 95 GLY A CA 1
ATOM 611 C C . GLY A 1 95 ? 7.286 30.862 -20.021 1.00 31.27 95 GLY A C 1
ATOM 612 O O . GLY A 1 95 ? 6.791 31.370 -21.033 1.00 23.64 95 GLY A O 1
ATOM 613 N N . PHE A 1 96 ? 8.138 29.842 -20.061 1.00 24.92 96 PHE A N 1
ATOM 614 C CA . PHE A 1 96 ? 8.590 29.257 -21.312 1.00 26.98 96 PHE A CA 1
ATOM 615 C C . PHE A 1 96 ? 8.369 27.754 -21.284 1.00 23.70 96 PHE A C 1
ATOM 616 O O . PHE A 1 96 ? 8.629 27.098 -20.272 1.00 22.03 96 PHE A O 1
ATOM 624 N N . ILE A 1 97 ? 7.877 27.218 -22.394 1.00 19.49 97 ILE A N 1
ATOM 625 C CA . ILE A 1 97 ? 7.800 25.780 -22.608 1.00 21.47 97 ILE A CA 1
ATOM 626 C C . ILE A 1 97 ? 8.852 25.436 -23.652 1.00 29.42 97 ILE A C 1
ATOM 627 O O . ILE A 1 97 ? 8.684 25.738 -24.840 1.00 24.24 97 ILE A O 1
ATOM 632 N N . ILE A 1 98 ? 9.945 24.822 -23.216 1.00 23.68 98 ILE A N 1
ATOM 633 C CA . ILE A 1 98 ? 10.997 24.391 -24.127 1.00 25.17 98 ILE A CA 1
ATOM 634 C C . ILE A 1 98 ? 10.711 22.952 -24.534 1.00 30.11 98 ILE A C 1
ATOM 635 O O . ILE A 1 98 ? 10.698 22.048 -23.691 1.00 26.57 98 ILE A O 1
ATOM 640 N N . CYS A 1 99 ? 10.480 22.740 -25.826 1.00 26.91 99 CYS A N 1
ATOM 641 C CA . CYS A 1 99 ? 10.051 21.453 -26.347 1.00 22.60 99 CYS A CA 1
ATOM 642 C C . CYS A 1 99 ? 11.141 20.824 -27.202 1.00 23.13 99 CYS A C 1
ATOM 643 O O . CYS A 1 99 ? 11.865 21.520 -27.920 1.00 21.31 99 CYS A O 1
ATOM 646 N N . TYR A 1 100 ? 11.243 19.501 -27.114 1.00 19.34 100 TYR A N 1
ATOM 647 C CA . TYR A 1 100 ? 12.016 18.703 -28.052 1.00 29.68 100 TYR A CA 1
ATOM 648 C C . TYR A 1 100 ? 11.202 17.463 -28.389 1.00 20.83 100 TYR A C 1
ATOM 649 O O . TYR A 1 100 ? 10.159 17.197 -27.785 1.00 29.36 100 TYR A O 1
ATOM 658 N N . SER A 1 101 ? 11.677 16.708 -29.371 1.00 28.13 101 SER A N 1
ATOM 659 C CA . SER A 1 101 ? 11.065 15.444 -29.754 1.00 22.11 101 SER A CA 1
ATOM 660 C C . SER A 1 101 ? 11.962 14.305 -29.296 1.00 34.71 101 SER A C 1
ATOM 661 O O . SER A 1 101 ? 13.177 14.339 -29.520 1.00 28.37 101 SER A O 1
ATOM 664 N N . ILE A 1 102 ? 11.365 13.299 -28.649 1.00 24.87 102 ILE A N 1
ATOM 665 C CA . ILE A 1 102 ? 12.139 12.159 -28.169 1.00 29.50 102 ILE A CA 1
ATOM 666 C C . ILE A 1 102 ? 12.700 11.315 -29.302 1.00 35.21 102 ILE A C 1
ATOM 667 O O . ILE A 1 102 ? 13.503 10.410 -29.049 1.00 33.67 102 ILE A O 1
ATOM 672 N N . THR A 1 103 ? 12.299 11.591 -30.542 1.00 31.97 103 THR A N 1
ATOM 673 C CA . THR A 1 103 ? 12.812 10.897 -31.714 1.00 36.34 103 THR A CA 1
ATOM 674 C C . THR A 1 103 ? 13.891 11.693 -32.438 1.00 36.27 103 THR A C 1
ATOM 675 O O . THR A 1 103 ? 14.300 11.305 -33.538 1.00 35.30 103 THR A O 1
ATOM 679 N N . ASP A 1 104 ? 14.363 12.794 -31.848 1.00 29.78 104 ASP A N 1
ATOM 680 C CA . ASP A 1 104 ? 15.287 13.719 -32.511 1.00 31.12 104 ASP A CA 1
ATOM 681 C C . ASP A 1 104 ? 16.257 14.244 -31.453 1.00 28.64 104 ASP A C 1
ATOM 682 O O . ASP A 1 104 ? 15.969 15.228 -30.765 1.00 29.10 104 ASP A O 1
ATOM 687 N N . ARG A 1 105 ? 17.415 13.586 -31.340 1.00 27.30 105 ARG A N 1
ATOM 688 C CA . ARG A 1 105 ? 18.397 13.980 -30.335 1.00 27.95 105 ARG A CA 1
ATOM 689 C C . ARG A 1 105 ? 18.935 15.381 -30.594 1.00 34.50 105 ARG A C 1
ATOM 690 O O . ARG A 1 105 ? 19.243 16.113 -29.645 1.00 35.08 105 ARG A O 1
ATOM 698 N N . ARG A 1 106 ? 19.048 15.776 -31.864 1.00 29.22 106 ARG A N 1
ATOM 699 C CA . ARG A 1 106 ? 19.508 17.125 -32.174 1.00 30.79 106 ARG A CA 1
ATOM 700 C C . ARG A 1 106 ? 18.566 18.173 -31.593 1.00 28.25 106 ARG A C 1
ATOM 701 O O . ARG A 1 106 ? 19.015 19.159 -30.996 1.00 29.45 106 ARG A O 1
ATOM 709 N N . SER A 1 107 ? 17.253 17.971 -31.742 1.00 30.71 107 SER A N 1
ATOM 710 C CA . SER A 1 107 ? 16.300 18.896 -31.134 1.00 28.03 107 SER A CA 1
ATOM 711 C C . SER A 1 107 ? 16.429 18.906 -29.616 1.00 21.90 107 SER A C 1
ATOM 712 O O . SER A 1 107 ? 16.151 19.926 -28.975 1.00 25.24 107 SER A O 1
ATOM 715 N N . PHE A 1 108 ? 16.850 17.783 -29.028 1.00 22.49 108 PHE A N 1
ATOM 716 C CA . PHE A 1 108 ? 17.081 17.727 -27.588 1.00 22.18 108 PHE A CA 1
ATOM 717 C C . PHE A 1 108 ? 18.291 18.567 -27.189 1.00 25.65 108 PHE A C 1
ATOM 718 O O . PHE A 1 108 ? 18.278 19.228 -26.145 1.00 22.30 108 PHE A O 1
ATOM 726 N N . HIS A 1 109 ? 19.344 18.561 -28.009 1.00 27.20 109 HIS A N 1
ATOM 727 C CA . HIS A 1 109 ? 20.497 19.407 -27.718 1.00 38.53 109 HIS A CA 1
ATOM 728 C C . HIS A 1 109 ? 20.153 20.881 -27.897 1.00 37.43 109 HIS A C 1
ATOM 729 O O . HIS A 1 109 ? 20.629 21.733 -27.137 1.00 34.55 109 HIS A O 1
ATOM 736 N N . GLU A 1 110 ? 19.319 21.200 -28.889 1.00 30.93 110 GLU A N 1
ATOM 737 C CA A GLU A 1 110 ? 18.904 22.578 -29.132 0.50 33.99 110 GLU A CA 1
ATOM 738 C CA B GLU A 1 110 ? 18.956 22.594 -29.105 0.50 33.88 110 GLU A CA 1
ATOM 739 C C . GLU A 1 110 ? 18.161 23.177 -27.944 1.00 28.88 110 GLU A C 1
ATOM 740 O O . GLU A 1 110 ? 18.055 24.404 -27.846 1.00 26.99 110 GLU A O 1
ATOM 751 N N . VAL A 1 111 ? 17.632 22.335 -27.051 1.00 22.24 111 VAL A N 1
ATOM 752 C CA . VAL A 1 111 ? 16.996 22.827 -25.832 1.00 27.53 111 VAL A CA 1
ATOM 753 C C . VAL A 1 111 ? 17.971 23.687 -25.037 1.00 25.36 111 VAL A C 1
ATOM 754 O O . VAL A 1 111 ? 17.604 24.744 -24.509 1.00 26.79 111 VAL A O 1
ATOM 758 N N . ARG A 1 112 ? 19.229 23.247 -24.942 1.00 23.32 112 ARG A N 1
ATOM 759 C CA . ARG A 1 112 ? 20.238 24.023 -24.229 1.00 28.71 112 ARG A CA 1
ATOM 760 C C . ARG A 1 112 ? 20.441 25.386 -24.876 1.00 23.22 112 ARG A C 1
ATOM 761 O O . ARG A 1 112 ? 20.649 26.387 -24.181 1.00 23.42 112 ARG A O 1
ATOM 769 N N . GLU A 1 113 ? 20.379 25.445 -26.208 1.00 27.40 113 GLU A N 1
ATOM 770 C CA . GLU A 1 113 ? 20.532 26.717 -26.904 1.00 23.92 113 GLU A CA 1
ATOM 771 C C . GLU A 1 113 ? 19.376 27.663 -26.594 1.00 33.23 113 GLU A C 1
ATOM 772 O O . GLU A 1 113 ? 19.579 28.875 -26.457 1.00 31.94 113 GLU A O 1
ATOM 778 N N . PHE A 1 114 ? 18.156 27.130 -26.479 1.00 22.05 114 PHE A N 1
ATOM 779 C CA . PHE A 1 114 ? 17.017 27.979 -26.141 1.00 21.85 114 PHE A CA 1
ATOM 780 C C . PHE A 1 114 ? 17.148 28.537 -24.731 1.00 23.35 114 PHE A C 1
ATOM 781 O O . PHE A 1 114 ? 16.762 29.683 -24.473 1.00 30.35 114 PHE A O 1
ATOM 789 N N . LYS A 1 115 ? 17.698 27.747 -23.806 1.00 28.27 115 LYS A N 1
ATOM 790 C CA . LYS A 1 115 ? 17.939 28.253 -22.459 1.00 27.13 115 LYS A CA 1
ATOM 791 C C . LYS A 1 115 ? 18.963 29.382 -22.475 1.00 28.38 115 LYS A C 1
ATOM 792 O O . LYS A 1 115 ? 18.837 30.355 -21.721 1.00 31.22 115 LYS A O 1
ATOM 798 N N . GLN A 1 116 ? 19.982 29.273 -23.333 1.00 29.87 116 GLN A N 1
ATOM 799 C CA . GLN A 1 116 ? 20.938 30.366 -23.484 1.00 32.00 116 GLN A CA 1
ATOM 800 C C . GLN A 1 116 ? 20.265 31.604 -24.063 1.00 34.12 116 GLN A C 1
ATOM 801 O O . GLN A 1 116 ? 20.532 32.730 -23.625 1.00 25.67 116 GLN A O 1
ATOM 807 N N . LEU A 1 117 ? 19.384 31.411 -25.048 1.00 29.20 117 LEU A N 1
ATOM 808 C CA . LEU A 1 117 ? 18.697 32.539 -25.669 1.00 30.87 117 LEU A CA 1
ATOM 809 C C . LEU A 1 117 ? 17.849 33.296 -24.655 1.00 25.70 117 LEU A C 1
ATOM 810 O O . LEU A 1 117 ? 17.766 34.529 -24.700 1.00 28.56 117 LEU A O 1
ATOM 815 N N . ILE A 1 118 ? 17.216 32.575 -23.728 1.00 26.84 118 ILE A N 1
ATOM 816 C CA . ILE A 1 118 ? 16.398 33.230 -22.711 1.00 28.36 118 ILE A CA 1
ATOM 817 C C . ILE A 1 118 ? 17.262 34.116 -21.821 1.00 25.71 118 ILE A C 1
ATOM 818 O O . ILE A 1 118 ? 16.883 35.248 -21.494 1.00 29.81 118 ILE A O 1
ATOM 823 N N . TYR A 1 119 ? 18.440 33.627 -21.425 1.00 32.76 119 TYR A N 1
ATOM 824 C CA . TYR A 1 119 ? 19.309 34.450 -20.590 1.00 27.35 119 TYR A CA 1
ATOM 825 C C . TYR A 1 119 ? 19.813 35.670 -21.350 1.00 26.31 119 TYR A C 1
ATOM 826 O O . TYR A 1 119 ? 19.921 36.759 -20.779 1.00 34.81 119 TYR A O 1
ATOM 835 N N . ARG A 1 120 ? 20.143 35.508 -22.633 1.00 31.14 120 ARG A N 1
ATOM 836 C CA . ARG A 1 120 ? 20.655 36.643 -23.394 1.00 36.87 120 ARG A CA 1
ATOM 837 C C . ARG A 1 120 ? 19.613 37.747 -23.520 1.00 27.28 120 ARG A C 1
ATOM 838 O O . ARG A 1 120 ? 19.966 38.930 -23.581 1.00 35.83 120 ARG A O 1
ATOM 846 N N . VAL A 1 121 ? 18.331 37.386 -23.544 1.00 28.64 121 VAL A N 1
ATOM 847 C CA . VAL A 1 121 ? 17.272 38.387 -23.608 1.00 30.65 121 VAL A CA 1
ATOM 848 C C . VAL A 1 121 ? 16.957 38.929 -22.219 1.00 30.79 121 VAL A C 1
ATOM 849 O O . VAL A 1 121 ? 16.913 40.146 -22.005 1.00 39.97 121 VAL A O 1
ATOM 853 N N . ARG A 1 122 ? 16.740 38.036 -21.255 1.00 36.09 122 ARG A N 1
ATOM 854 C CA . ARG A 1 122 ? 16.243 38.434 -19.945 1.00 33.69 122 ARG A CA 1
ATOM 855 C C . ARG A 1 122 ? 17.346 38.748 -18.944 1.00 35.54 122 ARG A C 1
ATOM 856 O O . ARG A 1 122 ? 17.066 39.386 -17.922 1.00 31.77 122 ARG A O 1
ATOM 864 N N . ARG A 1 123 ? 18.582 38.321 -19.212 1.00 38.99 123 ARG A N 1
ATOM 865 C CA . ARG A 1 123 ? 19.708 38.503 -18.293 1.00 28.49 123 ARG A CA 1
ATOM 866 C C . ARG A 1 123 ? 19.437 37.860 -16.936 1.00 32.33 123 ARG A C 1
ATOM 867 O O . ARG A 1 123 ? 19.869 38.367 -15.899 1.00 34.85 123 ARG A O 1
ATOM 875 N N . THR A 1 124 ? 18.719 36.738 -16.938 1.00 34.61 124 THR A N 1
ATOM 876 C CA . THR A 1 124 ? 18.450 35.978 -15.724 1.00 33.51 124 THR A CA 1
ATOM 877 C C . THR A 1 124 ? 18.183 34.530 -16.104 1.00 29.49 124 THR A C 1
ATOM 878 O O . THR A 1 124 ? 17.822 34.226 -17.244 1.00 29.76 124 THR A O 1
ATOM 882 N N . ASP A 1 125 ? 18.376 33.638 -15.133 1.00 45.58 125 ASP A N 1
ATOM 883 C CA . ASP A 1 125 ? 18.068 32.223 -15.296 1.00 44.36 125 ASP A CA 1
ATOM 884 C C . ASP A 1 125 ? 16.790 31.810 -14.578 1.00 41.45 125 ASP A C 1
ATOM 885 O O . ASP A 1 125 ? 16.393 30.645 -14.676 1.00 48.92 125 ASP A O 1
ATOM 890 N N . ASP A 1 126 ? 16.139 32.729 -13.870 1.00 31.55 126 ASP A N 1
ATOM 891 C CA . ASP A 1 126 ? 15.063 32.388 -12.949 1.00 44.23 126 ASP A CA 1
ATOM 892 C C . ASP A 1 126 ? 13.676 32.446 -13.577 1.00 33.00 126 ASP A C 1
ATOM 893 O O . ASP A 1 126 ? 12.684 32.295 -12.857 1.00 39.73 126 ASP A O 1
ATOM 898 N N . THR A 1 127 ? 13.576 32.657 -14.883 1.00 24.55 127 THR A N 1
ATOM 899 C CA . THR A 1 127 ? 12.264 32.689 -15.516 1.00 27.78 127 THR A CA 1
ATOM 900 C C . THR A 1 127 ? 11.651 31.293 -15.489 1.00 30.10 127 THR A C 1
ATOM 901 O O . THR A 1 127 ? 12.328 30.319 -15.839 1.00 29.74 127 THR A O 1
ATOM 905 N N . PRO A 1 128 ? 10.396 31.152 -15.064 1.00 33.98 128 PRO A N 1
ATOM 906 C CA . PRO A 1 128 ? 9.770 29.826 -15.020 1.00 26.44 128 PRO A CA 1
ATOM 907 C C . PRO A 1 128 ? 9.814 29.128 -16.372 1.00 29.85 128 PRO A C 1
ATOM 908 O O . PRO A 1 128 ? 9.575 29.735 -17.419 1.00 22.26 128 PRO A O 1
ATOM 912 N N . VAL A 1 129 ? 10.129 27.835 -16.333 1.00 18.52 129 VAL A N 1
ATOM 913 C CA . VAL A 1 129 ? 10.358 27.024 -17.523 1.00 17.87 129 VAL A CA 1
ATOM 914 C C . VAL A 1 129 ? 9.820 25.626 -17.254 1.00 22.93 129 VAL A C 1
ATOM 915 O O . VAL A 1 129 ? 9.900 25.128 -16.127 1.00 24.50 129 VAL A O 1
ATOM 919 N N . VAL A 1 130 ? 9.245 25.003 -18.282 1.00 18.98 130 VAL A N 1
ATOM 920 C CA . VAL A 1 130 ? 8.918 23.581 -18.271 1.00 22.77 130 VAL A CA 1
ATOM 921 C C . VAL A 1 130 ? 9.587 22.942 -19.480 1.00 25.24 130 VAL A C 1
ATOM 922 O O . VAL A 1 130 ? 9.537 23.495 -20.585 1.00 22.57 130 VAL A O 1
ATOM 926 N N . LEU A 1 131 ? 10.225 21.794 -19.266 1.00 24.02 131 LEU A N 1
ATOM 927 C CA . LEU A 1 131 ? 10.896 21.055 -20.327 1.00 21.71 131 LEU A CA 1
ATOM 928 C C . LEU A 1 131 ? 10.025 19.879 -20.748 1.00 27.23 131 LEU A C 1
ATOM 929 O O . LEU A 1 131 ? 9.550 19.119 -19.897 1.00 28.18 131 LEU A O 1
ATOM 934 N N . VAL A 1 132 ? 9.818 19.728 -22.054 1.00 16.19 132 VAL A N 1
ATOM 935 C CA . VAL A 1 132 ? 8.887 18.739 -22.583 1.00 16.23 132 VAL A CA 1
ATOM 936 C C . VAL A 1 132 ? 9.548 17.958 -23.708 1.00 20.40 132 VAL A C 1
ATOM 937 O O . VAL A 1 132 ? 10.059 18.549 -24.667 1.00 23.02 132 VAL A O 1
ATOM 941 N N . GLY A 1 133 ? 9.520 16.631 -23.598 1.00 25.95 133 GLY A N 1
ATOM 942 C CA . GLY A 1 133 ? 9.859 15.757 -24.702 1.00 31.97 133 GLY A CA 1
ATOM 943 C C . GLY A 1 133 ? 8.605 15.206 -25.353 1.00 29.83 133 GLY A C 1
ATOM 944 O O . GLY A 1 133 ? 7.903 14.375 -24.766 1.00 19.63 133 GLY A O 1
ATOM 945 N N . ASN A 1 134 ? 8.312 15.662 -26.565 1.00 26.16 134 ASN A N 1
ATOM 946 C CA . ASN A 1 134 ? 7.067 15.330 -27.237 1.00 28.85 134 ASN A CA 1
ATOM 947 C C . ASN A 1 134 ? 7.232 14.081 -28.104 1.00 24.75 134 ASN A C 1
ATOM 948 O O . ASN A 1 134 ? 8.335 13.561 -28.290 1.00 26.06 134 ASN A O 1
ATOM 953 N N . LYS A 1 135 ? 6.098 13.597 -28.627 1.00 23.55 135 LYS A N 1
ATOM 954 C CA . LYS A 1 135 ? 6.029 12.420 -29.501 1.00 20.78 135 LYS A CA 1
ATOM 955 C C . LYS A 1 135 ? 6.375 11.136 -28.747 1.00 21.94 135 LYS A C 1
ATOM 956 O O . LYS A 1 135 ? 7.008 10.230 -29.294 1.00 25.95 135 LYS A O 1
ATOM 962 N N . SER A 1 136 ? 5.934 11.047 -27.488 1.00 23.68 136 SER A N 1
ATOM 963 C CA . SER A 1 136 ? 6.192 9.859 -26.681 1.00 31.71 136 SER A CA 1
ATOM 964 C C . SER A 1 136 ? 5.554 8.606 -27.268 1.00 41.74 136 SER A C 1
ATOM 965 O O . SER A 1 136 ? 5.969 7.493 -26.924 1.00 28.99 136 SER A O 1
ATOM 968 N N . ASP A 1 137 ? 4.555 8.758 -28.140 1.00 30.15 137 ASP A N 1
ATOM 969 C CA . ASP A 1 137 ? 3.897 7.599 -28.730 1.00 31.01 137 ASP A CA 1
ATOM 970 C C . ASP A 1 137 ? 4.766 6.908 -29.772 1.00 32.98 137 ASP A C 1
ATOM 971 O O . ASP A 1 137 ? 4.540 5.729 -30.067 1.00 32.38 137 ASP A O 1
ATOM 976 N N . LEU A 1 138 ? 5.755 7.606 -30.332 1.00 37.68 138 LEU A N 1
ATOM 977 C CA . LEU A 1 138 ? 6.673 7.011 -31.301 1.00 37.93 138 LEU A CA 1
ATOM 978 C C . LEU A 1 138 ? 7.791 6.261 -30.571 1.00 37.12 138 LEU A C 1
ATOM 979 O O . LEU A 1 138 ? 8.979 6.543 -30.720 1.00 40.22 138 LEU A O 1
ATOM 984 N N . LYS A 1 139 ? 7.372 5.272 -29.773 1.00 49.70 139 LYS A N 1
ATOM 985 C CA . LYS A 1 139 ? 8.294 4.581 -28.875 1.00 48.59 139 LYS A CA 1
ATOM 986 C C . LYS A 1 139 ? 9.455 3.950 -29.634 1.00 48.86 139 LYS A C 1
ATOM 987 O O . LYS A 1 139 ? 10.602 3.990 -29.174 1.00 39.64 139 LYS A O 1
ATOM 993 N N . GLN A 1 140 ? 9.177 3.365 -30.801 1.00 32.68 140 GLN A N 1
ATOM 994 C CA . GLN A 1 140 ? 10.200 2.654 -31.555 1.00 39.60 140 GLN A CA 1
ATOM 995 C C . GLN A 1 140 ? 11.185 3.582 -32.253 1.00 39.54 140 GLN A C 1
ATOM 996 O O . GLN A 1 140 ? 12.187 3.095 -32.785 1.00 37.36 140 GLN A O 1
ATOM 1002 N N . LEU A 1 141 ? 10.928 4.890 -32.271 1.00 33.57 141 LEU A N 1
ATOM 1003 C CA . LEU A 1 141 ? 11.827 5.860 -32.882 1.00 42.17 141 LEU A CA 1
ATOM 1004 C C . LEU A 1 141 ? 12.570 6.694 -31.848 1.00 35.57 141 LEU A C 1
ATOM 1005 O O . LEU A 1 141 ? 13.263 7.647 -32.218 1.00 38.39 141 LEU A O 1
ATOM 1010 N N . ARG A 1 142 ? 12.437 6.358 -30.567 1.00 32.88 142 ARG A N 1
ATOM 1011 C CA . ARG A 1 142 ? 13.031 7.156 -29.503 1.00 39.63 142 ARG A CA 1
ATOM 1012 C C . ARG A 1 142 ? 14.538 7.271 -29.686 1.00 32.65 142 ARG A C 1
ATOM 1013 O O . ARG A 1 142 ? 15.228 6.276 -29.923 1.00 34.87 142 ARG A O 1
ATOM 1021 N N . GLN A 1 143 ? 15.044 8.5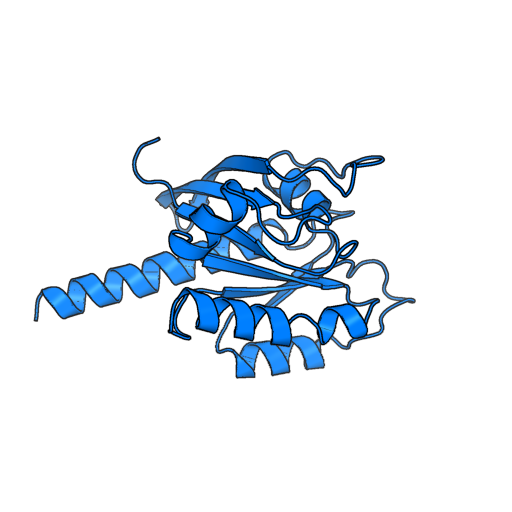01 -29.592 1.00 37.14 143 GLN A N 1
ATOM 1022 C CA . GLN A 1 143 ? 16.474 8.766 -29.635 1.00 42.55 143 GLN A CA 1
ATOM 1023 C C . GLN A 1 143 ? 17.012 9.319 -28.325 1.00 42.61 143 GLN A C 1
ATOM 1024 O O . GLN A 1 143 ? 18.235 9.352 -28.138 1.00 40.91 143 GLN A O 1
ATOM 1030 N N . VAL A 1 144 ? 16.136 9.748 -27.421 1.00 27.50 144 VAL A N 1
ATOM 1031 C CA . VAL A 1 144 ? 16.511 10.328 -26.138 1.00 27.02 144 VAL A CA 1
ATOM 1032 C C . VAL A 1 144 ? 15.740 9.594 -25.052 1.00 32.47 144 VAL A C 1
ATOM 1033 O O . VAL A 1 144 ? 14.511 9.490 -25.125 1.00 35.24 144 VAL A O 1
ATOM 1037 N N . THR A 1 145 ? 16.453 9.082 -24.052 1.00 34.94 145 THR A N 1
ATOM 1038 C CA . THR A 1 145 ? 15.777 8.393 -22.964 1.00 31.78 145 THR A CA 1
ATOM 1039 C C . THR A 1 145 ? 15.023 9.387 -22.089 1.00 35.72 145 THR A C 1
ATOM 1040 O O . THR A 1 145 ? 15.332 10.582 -22.045 1.00 34.40 145 THR A O 1
ATOM 1044 N N . LYS A 1 146 ? 14.016 8.870 -21.384 1.00 41.92 146 LYS A N 1
ATOM 1045 C CA . LYS A 1 146 ? 13.288 9.696 -20.429 1.00 38.19 146 LYS A CA 1
ATOM 1046 C C . LYS A 1 146 ? 14.209 10.177 -19.314 1.00 30.26 146 LYS A C 1
ATOM 1047 O O . LYS A 1 146 ? 14.073 11.306 -18.827 1.00 29.37 146 LYS A O 1
ATOM 1053 N N . GLU A 1 147 ? 15.163 9.337 -18.907 1.00 32.18 147 GLU A N 1
ATOM 1054 C CA . GLU A 1 147 ? 16.099 9.730 -17.859 1.00 42.95 147 GLU A CA 1
ATOM 1055 C C . GLU A 1 147 ? 16.967 10.904 -18.294 1.00 39.09 147 GLU A C 1
ATOM 1056 O O . GLU A 1 147 ? 17.337 11.741 -17.462 1.00 32.15 147 GLU A O 1
ATOM 1062 N N . GLU A 1 148 ? 17.304 10.985 -19.585 1.00 41.56 148 GLU A N 1
ATOM 1063 C CA . GLU A 1 148 ? 18.082 12.117 -20.076 1.00 32.04 148 GLU A CA 1
ATOM 1064 C C . GLU A 1 148 ? 17.304 13.421 -19.944 1.00 34.32 148 GLU A C 1
ATOM 1065 O O . GLU A 1 148 ? 17.868 14.451 -19.555 1.00 30.54 148 GLU A O 1
ATOM 1071 N N . GLY A 1 149 ? 16.010 13.397 -20.271 1.00 29.44 149 GLY A N 1
ATOM 1072 C CA . GLY A 1 149 ? 15.191 14.583 -20.073 1.00 27.16 149 GLY A CA 1
ATOM 1073 C C . GLY A 1 149 ? 15.069 14.952 -18.608 1.00 23.76 149 GLY A C 1
ATOM 1074 O O . GLY A 1 149 ? 15.280 16.105 -18.225 1.00 26.32 149 GLY A O 1
ATOM 1075 N N . LEU A 1 150 ? 14.736 13.966 -17.768 1.00 30.65 150 LEU A N 1
ATOM 1076 C CA . LEU A 1 150 ? 14.655 14.193 -16.328 1.00 28.58 150 LEU A CA 1
ATOM 1077 C C . LEU A 1 150 ? 15.946 14.788 -15.784 1.00 37.31 150 LEU A C 1
ATOM 1078 O O . LEU A 1 150 ? 15.914 15.705 -14.954 1.00 29.83 150 LEU A O 1
ATOM 1083 N N . ALA A 1 151 ? 17.093 14.278 -16.242 1.00 29.89 151 ALA A N 1
ATOM 1084 C CA . ALA A 1 151 ? 18.376 14.797 -15.778 1.00 28.47 151 ALA A CA 1
ATOM 1085 C C . ALA A 1 151 ? 18.593 16.233 -16.239 1.00 29.93 151 ALA A C 1
ATOM 1086 O O . ALA A 1 151 ? 19.089 17.067 -15.472 1.00 34.21 151 ALA A O 1
ATOM 1088 N N . LEU A 1 152 ? 18.235 16.541 -17.488 1.00 25.73 152 LEU A N 1
ATOM 1089 C CA . LEU A 1 152 ? 18.379 17.910 -17.972 1.00 26.79 152 LEU A CA 1
ATOM 1090 C C . LEU A 1 152 ? 17.456 18.859 -17.220 1.00 37.40 152 LEU A C 1
ATOM 1091 O O . LEU A 1 152 ? 17.831 20.002 -16.936 1.00 33.27 152 LEU A O 1
ATOM 1096 N N . ALA A 1 153 ? 16.244 18.406 -16.887 1.00 26.30 153 ALA A N 1
ATOM 1097 C CA . ALA A 1 153 ? 15.333 19.251 -16.123 1.00 32.76 153 ALA A CA 1
ATOM 1098 C C . ALA A 1 153 ? 15.863 19.498 -14.717 1.00 30.94 153 ALA A C 1
ATOM 1099 O O . ALA A 1 153 ? 15.686 20.591 -14.165 1.00 31.39 153 ALA A O 1
ATOM 1101 N N . ARG A 1 154 ? 16.515 18.497 -14.120 1.00 25.56 154 ARG A N 1
ATOM 1102 C CA . ARG A 1 154 ? 17.185 18.720 -12.843 1.00 34.01 154 ARG A CA 1
ATOM 1103 C C . ARG A 1 154 ? 18.297 19.752 -12.984 1.00 42.98 154 ARG A C 1
ATOM 1104 O O . ARG A 1 154 ? 18.544 20.540 -12.064 1.00 47.99 154 ARG A O 1
ATOM 1112 N N . GLU A 1 155 ? 18.978 19.761 -14.133 1.00 32.66 155 GLU A N 1
ATOM 1113 C CA . GLU A 1 155 ? 19.977 20.790 -14.400 1.00 40.73 155 GLU A CA 1
ATOM 1114 C C . GLU A 1 155 ? 19.342 22.174 -14.425 1.00 37.09 155 GLU A C 1
ATOM 1115 O O . GLU A 1 155 ? 19.912 23.139 -13.903 1.00 33.86 155 GLU A O 1
ATOM 1121 N N . PHE A 1 156 ? 18.155 22.287 -15.025 1.00 34.11 156 PHE A N 1
ATOM 1122 C CA . PHE A 1 156 ? 17.453 23.558 -15.150 1.00 33.41 156 PHE A CA 1
ATOM 1123 C C . PHE A 1 156 ? 16.633 23.913 -13.918 1.00 27.75 156 PHE A C 1
ATOM 1124 O O . PHE A 1 156 ? 16.125 25.037 -13.844 1.00 32.41 156 PHE A O 1
ATOM 1132 N N . SER A 1 157 ? 16.483 22.987 -12.968 1.00 33.96 157 SER A N 1
ATOM 1133 C CA . SER A 1 157 ? 15.605 23.167 -11.809 1.00 34.75 157 SER A CA 1
ATOM 1134 C C . SER A 1 157 ? 14.173 23.478 -12.249 1.00 34.67 157 SER A C 1
ATOM 1135 O O . SER A 1 157 ? 13.542 24.424 -11.773 1.00 37.08 157 SER A O 1
ATOM 1138 N N . CYS A 1 158 ? 13.658 22.668 -13.165 1.00 27.78 158 CYS A N 1
ATOM 1139 C CA . CYS A 1 158 ? 12.354 22.891 -13.768 1.00 25.15 158 CYS A CA 1
ATOM 1140 C C . CYS A 1 158 ? 11.608 21.571 -13.872 1.00 31.99 158 CYS A C 1
ATOM 1141 O O . CYS A 1 158 ? 12.224 20.499 -13.843 1.00 39.18 158 CYS A O 1
ATOM 1144 N N . PRO A 1 159 ? 10.281 21.613 -13.983 1.00 28.24 159 PRO A N 1
ATOM 1145 C CA . PRO A 1 159 ? 9.520 20.373 -14.173 1.00 28.06 159 PRO A CA 1
ATOM 1146 C C . PRO A 1 159 ? 9.731 19.795 -15.563 1.00 24.92 159 PRO A C 1
ATOM 1147 O O . PRO A 1 159 ? 10.028 20.510 -16.523 1.00 24.86 159 PRO A O 1
ATOM 1151 N N . PHE A 1 160 ? 9.567 18.475 -15.661 1.00 24.89 160 PHE A N 1
ATOM 1152 C CA . PHE A 1 160 ? 9.759 17.752 -16.910 1.00 25.10 160 PHE A CA 1
ATOM 1153 C C . PHE A 1 160 ? 8.533 16.908 -17.221 1.00 28.55 160 PHE A C 1
ATOM 1154 O O . PHE A 1 160 ? 7.897 16.360 -16.316 1.00 25.44 160 PHE A O 1
ATOM 1162 N N . PHE A 1 161 ? 8.215 16.797 -18.509 1.00 24.90 161 PHE A N 1
ATOM 1163 C CA . PHE A 1 161 ? 7.144 15.931 -18.973 1.00 30.97 161 PHE A CA 1
ATOM 1164 C C . PHE A 1 161 ? 7.521 15.323 -20.315 1.00 28.29 161 PHE A C 1
ATOM 1165 O O . PHE A 1 161 ? 8.186 15.956 -21.139 1.00 28.55 161 PHE A O 1
ATOM 1173 N N . GLU A 1 162 ? 7.095 14.082 -20.520 1.00 20.66 162 GLU A N 1
ATOM 1174 C CA . GLU A 1 162 ? 7.040 13.475 -21.841 1.00 28.94 162 GLU A CA 1
ATOM 1175 C C . GLU A 1 162 ? 5.583 13.443 -22.279 1.00 36.45 162 GLU A C 1
ATOM 1176 O O . GLU A 1 162 ? 4.727 12.919 -21.558 1.00 27.12 162 GLU A O 1
ATOM 1182 N N . THR A 1 163 ? 5.300 14.017 -23.442 1.00 25.99 163 THR A N 1
ATOM 1183 C CA . THR A 1 163 ? 3.932 14.195 -23.899 1.00 25.06 163 THR A CA 1
ATOM 1184 C C . THR A 1 163 ? 3.726 13.534 -25.255 1.00 33.74 163 THR A C 1
ATOM 1185 O O . THR A 1 163 ? 4.673 13.160 -25.952 1.00 24.86 163 THR A O 1
ATOM 1189 N N . SER A 1 164 ? 2.453 13.397 -25.619 1.00 25.55 164 SER A N 1
ATOM 1190 C CA . SER A 1 164 ? 2.047 12.951 -26.949 1.00 21.06 164 SER A CA 1
ATOM 1191 C C . SER A 1 164 ? 0.969 13.911 -27.436 1.00 27.06 164 SER A C 1
ATOM 1192 O O . SER A 1 164 ? -0.181 13.834 -26.997 1.00 27.21 164 SER A O 1
ATOM 1195 N N . ALA A 1 165 ? 1.343 14.825 -28.332 1.00 25.93 165 ALA A N 1
ATOM 1196 C CA . ALA A 1 165 ? 0.349 15.697 -28.939 1.00 24.61 165 ALA A CA 1
ATOM 1197 C C . ALA A 1 165 ? -0.601 14.929 -29.847 1.00 31.36 165 ALA A C 1
ATOM 1198 O O . ALA A 1 165 ? -1.719 15.394 -30.089 1.00 27.58 165 ALA A O 1
ATOM 1200 N N . ALA A 1 166 ? -0.186 13.763 -30.346 1.00 27.80 166 ALA A N 1
ATOM 1201 C CA . ALA A 1 166 ? -1.057 12.967 -31.205 1.00 32.93 166 ALA A CA 1
ATOM 1202 C C . ALA A 1 166 ? -2.295 12.498 -30.451 1.00 33.59 166 ALA A C 1
ATOM 1203 O O . ALA A 1 166 ? -3.411 12.541 -30.980 1.00 30.08 166 ALA A O 1
ATOM 1205 N N . TYR A 1 167 ? -2.117 12.055 -29.207 1.00 31.03 167 TYR A N 1
ATOM 1206 C CA . TYR A 1 167 ? -3.202 11.474 -28.424 1.00 32.62 167 TYR A CA 1
ATOM 1207 C C . TYR A 1 167 ? -3.489 12.257 -27.150 1.00 41.55 167 TYR A C 1
ATOM 1208 O O . TYR A 1 167 ? -4.265 11.785 -26.306 1.00 28.53 167 TYR A O 1
ATOM 1217 N N . ARG A 1 168 ? -2.886 13.439 -26.997 1.00 26.64 168 ARG A N 1
ATOM 1218 C CA . ARG A 1 168 ? -3.141 14.345 -25.875 1.00 31.77 168 ARG A CA 1
ATOM 1219 C C . ARG A 1 168 ? -2.766 13.706 -24.537 1.00 32.53 168 ARG A C 1
ATOM 1220 O O . ARG A 1 168 ? -3.545 13.704 -23.582 1.00 36.58 168 ARG A O 1
ATOM 1228 N N . TYR A 1 169 ? -1.551 13.168 -24.471 1.00 22.41 169 TYR A N 1
ATOM 1229 C CA . TYR A 1 169 ? -1.008 12.637 -23.227 1.00 30.19 169 TYR A CA 1
ATOM 1230 C C . TYR A 1 169 ? -0.215 13.733 -22.523 1.00 31.48 169 TYR A C 1
ATOM 1231 O O . TYR A 1 169 ? 0.759 14.252 -23.080 1.00 27.54 169 TYR A O 1
ATOM 1240 N N . TYR A 1 170 ? -0.640 14.085 -21.308 1.00 28.82 170 TYR A N 1
ATOM 1241 C CA . TYR A 1 170 ? 0.070 15.010 -20.421 1.00 29.99 170 TYR A CA 1
ATOM 1242 C C . TYR A 1 170 ? 0.179 16.420 -20.996 1.00 22.93 170 TYR A C 1
ATOM 1243 O O . TYR A 1 170 ? 1.058 17.188 -20.594 1.00 31.16 170 TYR A O 1
ATOM 1252 N N . ILE A 1 171 ? -0.708 16.785 -21.921 1.00 23.56 171 ILE A N 1
ATOM 1253 C CA . ILE A 1 171 ? -0.684 18.134 -22.478 1.00 25.17 171 ILE A CA 1
ATOM 1254 C C . ILE A 1 171 ? -1.152 19.152 -21.443 1.00 31.93 171 ILE A C 1
ATOM 1255 O O . ILE A 1 171 ? -0.585 20.246 -21.325 1.00 25.38 171 ILE A O 1
ATOM 1260 N N . ASP A 1 172 ? -2.195 18.817 -20.679 1.00 36.87 172 ASP A N 1
ATOM 1261 C CA . ASP A 1 172 ? -2.675 19.737 -19.653 1.00 27.99 172 ASP A CA 1
ATOM 1262 C C . ASP A 1 172 ? -1.649 19.906 -18.537 1.00 25.71 172 ASP A C 1
ATOM 1263 O O . ASP A 1 172 ? -1.467 21.013 -18.018 1.00 25.29 172 ASP A O 1
ATOM 1268 N N . ASP A 1 173 ? -0.961 18.820 -18.165 1.00 22.42 173 ASP A N 1
ATOM 1269 C CA . ASP A 1 173 ? -0.016 18.875 -17.052 1.00 18.95 173 ASP A CA 1
ATOM 1270 C C . ASP A 1 173 ? 1.113 19.858 -17.316 1.00 26.38 173 ASP A C 1
ATOM 1271 O O . ASP A 1 173 ? 1.651 20.454 -16.375 1.00 23.23 173 ASP A O 1
ATOM 1276 N N . VAL A 1 174 ? 1.487 20.037 -18.583 1.00 25.57 174 VAL A N 1
ATOM 1277 C CA . VAL A 1 174 ? 2.593 20.925 -18.918 1.00 21.00 174 VAL A CA 1
ATOM 1278 C C . VAL A 1 174 ? 2.238 22.369 -18.588 1.00 27.68 174 VAL A C 1
ATOM 1279 O O . VAL A 1 174 ? 2.963 23.055 -17.858 1.00 25.32 174 VAL A O 1
ATOM 1283 N N . PHE A 1 175 ? 1.109 22.850 -19.114 1.00 24.80 175 PHE A N 1
ATOM 1284 C CA . PHE A 1 175 ? 0.739 24.245 -18.909 1.00 22.20 175 PHE A CA 1
ATOM 1285 C C . PHE A 1 175 ? 0.308 24.509 -17.472 1.00 23.37 175 PHE A C 1
ATOM 1286 O O . PHE A 1 175 ? 0.521 25.613 -16.958 1.00 19.91 175 PHE A O 1
ATOM 1294 N N . HIS A 1 176 ? -0.288 23.514 -16.808 1.00 19.84 176 HIS A N 1
ATOM 1295 C CA . HIS A 1 176 ? -0.637 23.671 -15.399 1.00 22.69 176 HIS A CA 1
ATOM 1296 C C . HIS A 1 176 ? 0.610 23.844 -14.542 1.00 26.53 176 HIS A C 1
ATOM 1297 O O . HIS A 1 176 ? 0.645 24.697 -13.646 1.00 24.20 176 HIS A O 1
ATOM 1304 N N . ALA A 1 177 ? 1.646 23.042 -14.805 1.00 28.35 177 ALA A N 1
ATOM 1305 C CA . ALA A 1 177 ? 2.870 23.124 -14.015 1.00 22.66 177 ALA A CA 1
ATOM 1306 C C . ALA A 1 177 ? 3.559 24.469 -14.199 1.00 22.50 177 ALA A C 1
ATOM 1307 O O . ALA A 1 177 ? 4.070 25.050 -13.234 1.00 29.42 177 ALA A O 1
ATOM 1309 N N . LEU A 1 178 ? 3.581 24.982 -15.432 1.00 18.08 178 LEU A N 1
ATOM 1310 C CA . LEU A 1 178 ? 4.226 26.268 -15.680 1.00 27.69 178 LEU A CA 1
ATOM 1311 C C . LEU A 1 178 ? 3.494 27.400 -14.968 1.00 27.56 178 LEU A C 1
ATOM 1312 O O . LEU A 1 178 ? 4.130 28.281 -14.377 1.00 26.55 178 LEU A O 1
ATOM 1317 N N . VAL A 1 179 ? 2.159 27.389 -15.005 1.00 25.13 179 VAL A N 1
ATOM 1318 C CA . VAL A 1 179 ? 1.392 28.416 -14.305 1.00 20.30 179 VAL A CA 1
ATOM 1319 C C . VAL A 1 179 ? 1.585 28.291 -12.798 1.00 21.84 179 VAL A C 1
ATOM 1320 O O . VAL A 1 179 ? 1.650 29.298 -12.081 1.00 24.38 179 VAL A O 1
ATOM 1324 N N . ARG A 1 180 ? 1.691 27.059 -12.294 1.00 23.39 180 ARG A N 1
ATOM 1325 C CA . ARG A 1 180 ? 2.003 26.865 -10.882 1.00 32.90 180 ARG A CA 1
ATOM 1326 C C . ARG A 1 180 ? 3.342 27.498 -10.524 1.00 30.13 180 ARG A C 1
ATOM 1327 O O . ARG A 1 180 ? 3.481 28.118 -9.463 1.00 40.38 180 ARG A O 1
ATOM 1335 N N . GLU A 1 181 ? 4.340 27.352 -11.398 1.00 26.20 181 GLU A N 1
ATOM 1336 C CA . GLU A 1 181 ? 5.650 27.939 -11.136 1.00 38.82 181 GLU A CA 1
ATOM 1337 C C . GLU A 1 181 ? 5.573 29.460 -11.111 1.00 31.07 181 GLU A C 1
ATOM 1338 O O . GLU A 1 181 ? 6.137 30.108 -10.221 1.00 32.98 181 GLU A O 1
ATOM 1344 N N . ILE A 1 182 ? 4.879 30.047 -12.089 1.00 27.09 182 ILE A N 1
ATOM 1345 C CA . ILE A 1 182 ? 4.739 31.500 -12.134 1.00 21.99 182 ILE A CA 1
ATOM 1346 C C . ILE A 1 182 ? 4.051 32.004 -10.874 1.00 25.18 182 ILE A C 1
ATOM 1347 O O . ILE A 1 182 ? 4.472 33.001 -10.274 1.00 29.24 182 ILE A O 1
ATOM 1352 N N . ARG A 1 183 ? 2.998 31.309 -10.440 1.00 30.49 183 ARG A N 1
ATOM 1353 C CA . ARG A 1 183 ? 2.270 31.723 -9.245 1.00 32.23 183 ARG A CA 1
ATOM 1354 C C . ARG A 1 183 ? 3.157 31.654 -8.009 1.00 34.69 183 ARG A C 1
ATOM 1355 O O . ARG A 1 183 ? 3.190 32.590 -7.201 1.00 37.90 183 ARG A O 1
ATOM 1363 N N . ARG A 1 184 ? 3.887 30.548 -7.844 1.00 33.36 184 ARG A N 1
ATOM 1364 C CA . ARG A 1 184 ? 4.766 30.400 -6.688 1.00 43.11 184 ARG A CA 1
ATOM 1365 C C . ARG A 1 184 ? 5.837 31.485 -6.672 1.00 39.20 184 ARG A C 1
ATOM 1366 O O . ARG A 1 184 ? 6.083 32.117 -5.639 1.00 40.67 184 ARG A O 1
ATOM 1374 N N . LYS A 1 185 ? 6.485 31.712 -7.817 1.00 38.39 185 LYS A N 1
ATOM 1375 C CA . LYS A 1 185 ? 7.496 32.760 -7.905 1.00 42.67 185 LYS A CA 1
ATOM 1376 C C . LYS A 1 185 ? 6.900 34.129 -7.602 1.00 48.18 185 LYS A C 1
ATOM 1377 O O . LYS A 1 185 ? 7.558 34.981 -6.992 1.00 48.49 185 LYS A O 1
ATOM 1383 N N . GLU A 1 186 ? 5.649 34.352 -8.006 1.00 45.17 186 GLU A N 1
ATOM 1384 C CA . GLU A 1 186 ? 5.005 35.639 -7.762 1.00 38.58 186 GLU A CA 1
ATOM 1385 C C . GLU A 1 186 ? 4.697 35.832 -6.281 1.00 42.14 186 GLU A C 1
ATOM 1386 O O . GLU A 1 186 ? 4.946 36.906 -5.721 1.00 40.63 186 GLU A O 1
ATOM 1392 N N . LYS A 1 187 ? 4.148 34.802 -5.630 1.00 40.30 187 LYS A N 1
ATOM 1393 C CA . LYS A 1 187 ? 3.846 34.910 -4.205 1.00 41.74 187 LYS A CA 1
ATOM 1394 C C . LYS A 1 187 ? 5.109 35.070 -3.370 1.00 36.99 187 LYS A C 1
ATOM 1395 O O . LYS A 1 187 ? 5.058 35.638 -2.273 1.00 46.95 187 LYS A O 1
ATOM 1401 N N . GLU A 1 188 ? 6.248 34.584 -3.867 1.00 43.55 188 GLU A N 1
ATOM 1402 C CA . GLU A 1 188 ? 7.505 34.792 -3.155 1.00 46.09 188 GLU A CA 1
ATOM 1403 C C . GLU A 1 188 ? 7.929 36.255 -3.205 1.00 45.09 188 GLU A C 1
ATOM 1404 O O . GLU A 1 188 ? 8.407 36.805 -2.205 1.00 46.55 188 GLU A O 1
ATOM 1410 N N . ALA A 1 189 ? 7.759 36.902 -4.362 1.00 49.27 189 ALA A N 1
ATOM 1411 C CA . ALA A 1 189 ? 8.114 38.311 -4.482 1.00 48.17 189 ALA A CA 1
ATOM 1412 C C . ALA A 1 189 ? 7.217 39.194 -3.624 1.00 44.83 189 ALA A C 1
ATOM 1413 O O . ALA A 1 189 ? 7.683 40.204 -3.084 1.00 57.29 189 ALA A O 1
ATOM 1415 N N . VAL A 1 190 ? 5.938 38.834 -3.488 1.00 48.79 190 VAL A N 1
ATOM 1416 C CA . VAL A 1 190 ? 5.031 39.610 -2.646 1.00 47.05 190 VAL A CA 1
ATOM 1417 C C . VAL A 1 190 ? 5.436 39.498 -1.181 1.00 47.17 190 VAL A C 1
ATOM 1418 O O . VAL A 1 190 ? 5.432 40.490 -0.443 1.00 60.18 190 VAL A O 1
ATOM 1422 N N . LEU A 1 191 ? 5.803 38.292 -0.739 1.00 56.24 191 LEU A N 1
ATOM 1423 C CA . LEU A 1 191 ? 6.244 38.112 0.640 1.00 58.81 191 LEU A CA 1
ATOM 1424 C C . LEU A 1 191 ? 7.561 38.830 0.897 1.00 62.20 191 LEU A C 1
ATOM 1425 O O . LEU A 1 191 ? 7.774 39.376 1.985 1.00 69.12 191 LEU A O 1
ATOM 1430 N N . ALA A 1 192 ? 8.459 38.838 -0.091 1.00 60.93 192 ALA A N 1
ATOM 1431 C CA . ALA A 1 192 ? 9.710 39.571 0.062 1.00 61.76 192 ALA A CA 1
ATOM 1432 C C . ALA A 1 192 ? 9.460 41.072 0.132 1.00 64.43 192 ALA A C 1
ATOM 1433 O O . ALA A 1 192 ? 10.145 41.787 0.873 1.00 67.54 192 ALA A O 1
ATOM 1435 N N . MET A 1 193 ? 8.478 41.565 -0.627 1.00 64.00 193 MET A N 1
ATOM 1436 C CA . MET A 1 193 ? 8.157 42.987 -0.591 1.00 56.08 193 MET A CA 1
ATOM 1437 C C . MET A 1 193 ? 7.546 43.393 0.743 1.00 66.13 193 MET A C 1
ATOM 1438 O O . MET A 1 193 ? 7.699 44.544 1.169 1.00 81.50 193 MET A O 1
ATOM 1443 N N . GLU A 1 194 ? 6.851 42.470 1.414 1.00 76.39 194 GLU A N 1
ATOM 1444 C CA . GLU A 1 194 ? 6.266 42.789 2.712 1.00 71.28 194 GLU A CA 1
ATOM 1445 C C . GLU A 1 194 ? 7.336 42.966 3.781 1.00 74.63 194 GLU A C 1
ATOM 1446 O O . GLU A 1 194 ? 7.178 43.799 4.681 1.00 97.76 194 GLU A O 1
ATOM 1452 N N . LYS A 1 195 ? 8.424 42.205 3.701 1.00 73.79 195 LYS A N 1
ATOM 1453 C CA . LYS A 1 195 ? 9.511 42.325 4.666 1.00 75.43 195 LYS A CA 1
ATOM 1454 C C . LYS A 1 195 ? 10.446 43.472 4.298 1.00 76.46 195 LYS A C 1
ATOM 1455 O O . LYS A 1 195 ? 10.057 44.639 4.332 1.00 78.62 195 LYS A O 1
#

Foldseek 3Di:
DPDEAEEEEAFDQPQQLVLLVCCQAPVDRDDPDPQADWDWDWDWDAFPNRIHIYIYTRDGHDDPDDPVCLVCLQPHQEYEYEGEQLDVVRVVCSVVVQVVSCVRHVDLLRAYEYEHEPVVVVVRGDHDPVNQVVVCVVSVHHYYYAYSPNGRCSNVRVSRSVVSSVVVVVVVVVVVVD